Protein AF-A0A1Y1NEC2-F1 (afdb_monomer)

Secondary structure (DSSP, 8-state):
-TTHHHHHHHHHHHHHHHTT--GGGPPPHHHHHS-S-HHHHHHHHHHHHHHHHHTTS-S------TTTS---HHHHHHHHHHHHHHTPPPP--TTHHHHTTPPPPPPPPPHHHHHHHHHHHHHHHHHHHHHHHHHHHHHHHHHHHHHHHHHTHHHHHHHHHHHHHHHHHHHHHHHHHHHHHHHHHHHHHHHHHHHHHHHHHHHHHHHHHHHHHHHHHHHHHTT-

Foldseek 3Di:
DLVVVLVVVVVVVVVCVVLVPDPVLDDDSCCPSVVLPVLSVVSNVQLVQLSCCLVVVDVDHDDDCVVVDDDDPVVVVVVVVVCVVSVYDHDDNPCSNVVSPHDDDDDDDDPVRVVVVVCVVCVVVVVVVVVVVVVVVVVVVVVVVVVVVVVVVVVVVVVVVVVVVVVVVVVVVVVVVVVVVVVVVVVVVVVVVVVVVVVVVVVVCVVCVVVVVVVVVVVVVVVD

pLDDT: mean 89.5, std 10.06, range [54.38, 98.62]

Structure (mmCIF, N/CA/C/O backbone):
data_AF-A0A1Y1NEC2-F1
#
_entry.id   AF-A0A1Y1NEC2-F1
#
loop_
_atom_site.group_PDB
_atom_site.id
_atom_site.type_symbol
_atom_site.label_atom_id
_atom_site.label_alt_id
_atom_site.label_comp_id
_atom_site.label_asym_id
_atom_site.label_entity_id
_atom_site.label_seq_id
_atom_site.pdbx_PDB_ins_code
_atom_site.Cartn_x
_atom_site.Cartn_y
_atom_site.Cartn_z
_atom_site.occupancy
_atom_site.B_iso_or_equiv
_atom_site.auth_seq_id
_atom_site.auth_comp_id
_atom_site.auth_asym_id
_atom_site.auth_atom_id
_atom_site.pdbx_PDB_model_num
ATOM 1 N N . LEU A 1 1 ? -53.599 0.446 75.178 1.00 55.03 1 LEU A N 1
ATOM 2 C CA . LEU A 1 1 ? -52.739 0.331 73.973 1.00 55.03 1 LEU A CA 1
ATOM 3 C C . LEU A 1 1 ? -52.534 -1.115 73.485 1.00 55.03 1 LEU A C 1
ATOM 5 O O . LEU A 1 1 ? -52.227 -1.283 72.316 1.00 55.03 1 LEU A O 1
ATOM 9 N N . GLN A 1 2 ? -52.762 -2.147 74.309 1.00 56.81 2 GLN A N 1
ATOM 10 C CA . GLN A 1 2 ? -52.414 -3.551 74.011 1.00 56.81 2 GLN A CA 1
ATOM 11 C C . GLN A 1 2 ? -53.169 -4.215 72.832 1.00 56.81 2 GLN A C 1
ATOM 13 O O . GLN A 1 2 ? -52.589 -5.054 72.151 1.00 56.81 2 GLN A O 1
ATOM 18 N N . PHE A 1 3 ? -54.412 -3.807 72.544 1.00 57.28 3 PHE A N 1
ATOM 19 C CA . PHE A 1 3 ? -55.230 -4.367 71.449 1.00 57.28 3 PHE A CA 1
ATOM 20 C C . PHE A 1 3 ? -54.940 -3.774 70.056 1.00 57.28 3 PHE A C 1
ATOM 22 O O . PHE A 1 3 ? -55.300 -4.373 69.056 1.00 57.28 3 PHE A O 1
ATOM 29 N N . ARG A 1 4 ? -54.252 -2.625 69.955 1.00 70.69 4 ARG A N 1
ATOM 30 C CA . ARG A 1 4 ? -53.966 -1.989 68.649 1.00 70.69 4 ARG A CA 1
ATOM 31 C C . ARG A 1 4 ? -52.853 -2.682 67.856 1.00 70.69 4 ARG A C 1
ATOM 33 O O . ARG A 1 4 ? -52.741 -2.478 66.655 1.00 70.69 4 ARG A O 1
ATOM 40 N N . HIS A 1 5 ? -52.006 -3.471 68.516 1.00 79.00 5 HIS A N 1
ATOM 41 C CA . HIS A 1 5 ? -50.870 -4.116 67.855 1.00 79.00 5 HIS A CA 1
ATOM 42 C C . HIS A 1 5 ? -51.278 -5.365 67.066 1.00 79.00 5 HIS A C 1
ATOM 44 O O . HIS A 1 5 ? -50.687 -5.623 66.022 1.00 79.00 5 HIS A O 1
ATOM 50 N N . SER A 1 6 ? -52.312 -6.094 67.501 1.00 86.00 6 SER A N 1
ATOM 51 C CA . SER A 1 6 ? -52.872 -7.211 66.729 1.00 86.00 6 SER A CA 1
ATOM 52 C C . SER A 1 6 ? -53.517 -6.738 65.427 1.00 86.00 6 SER A C 1
ATOM 54 O O . SER A 1 6 ? -53.373 -7.408 64.409 1.00 86.00 6 SER A O 1
ATOM 56 N N . ASP A 1 7 ? -54.144 -5.557 65.428 1.00 88.62 7 ASP A N 1
ATOM 57 C CA . ASP A 1 7 ? -54.749 -4.971 64.224 1.00 88.62 7 ASP A CA 1
ATOM 58 C C . ASP A 1 7 ? -53.694 -4.668 63.149 1.00 88.62 7 ASP A C 1
ATOM 60 O O . ASP A 1 7 ? -53.914 -4.930 61.967 1.00 88.62 7 ASP A O 1
ATOM 64 N N . ASN A 1 8 ? -52.514 -4.183 63.550 1.00 91.94 8 ASN A N 1
ATOM 65 C CA . ASN A 1 8 ? -51.401 -3.942 62.627 1.00 91.94 8 ASN A CA 1
ATOM 66 C C . ASN A 1 8 ? -50.873 -5.244 62.009 1.00 91.94 8 ASN A C 1
ATOM 68 O O . ASN A 1 8 ? -50.566 -5.281 60.818 1.00 91.94 8 ASN A O 1
ATOM 72 N N . ILE A 1 9 ? -50.796 -6.320 62.797 1.00 92.25 9 ILE A N 1
ATOM 73 C CA . ILE A 1 9 ? -50.381 -7.639 62.295 1.00 92.25 9 ILE A CA 1
ATOM 74 C C . ILE A 1 9 ? -51.443 -8.193 61.334 1.00 92.25 9 ILE A C 1
ATOM 76 O O . ILE A 1 9 ? -51.102 -8.713 60.276 1.00 92.25 9 ILE A O 1
ATOM 80 N N . ALA A 1 10 ? -52.730 -8.005 61.637 1.00 91.94 10 ALA A N 1
ATOM 81 C CA . ALA A 1 10 ? -53.815 -8.391 60.740 1.00 91.94 10 ALA A CA 1
ATOM 82 C C . ALA A 1 10 ? -53.780 -7.621 59.407 1.00 91.94 10 ALA A C 1
ATOM 84 O O . ALA A 1 10 ? -54.046 -8.205 58.359 1.00 91.94 10 ALA A O 1
ATOM 85 N N . ILE A 1 11 ? -53.413 -6.330 59.414 1.00 94.75 11 ILE A N 1
ATOM 86 C CA . ILE A 1 11 ? -53.171 -5.567 58.177 1.00 94.75 11 ILE A CA 1
ATOM 87 C C . ILE A 1 11 ? -52.060 -6.225 57.353 1.00 94.75 11 ILE A C 1
ATOM 89 O O . ILE A 1 11 ? -52.238 -6.409 56.151 1.00 94.75 11 ILE A O 1
ATOM 93 N N . PHE A 1 12 ? -50.949 -6.609 57.988 1.00 95.56 12 PHE A N 1
ATOM 94 C CA . PHE A 1 12 ? -49.851 -7.286 57.301 1.00 95.56 12 PHE A CA 1
ATOM 95 C C . PHE A 1 12 ? -50.292 -8.626 56.698 1.00 95.56 12 PHE A C 1
ATOM 97 O O . PHE A 1 12 ? -50.002 -8.882 55.537 1.00 95.56 12 PHE A O 1
ATOM 104 N N . PHE A 1 13 ? -51.060 -9.443 57.423 1.00 95.69 13 PHE A N 1
ATOM 105 C CA . PHE A 1 13 ? -51.588 -10.702 56.880 1.00 95.69 13 PHE A CA 1
ATOM 106 C C . PHE A 1 13 ? -52.515 -10.497 55.681 1.00 95.69 13 PHE A C 1
ATOM 108 O O . PHE A 1 13 ? -52.364 -11.201 54.689 1.00 95.69 13 PHE A O 1
ATOM 115 N N . ARG A 1 14 ? -53.382 -9.475 55.703 1.00 95.88 14 ARG A N 1
ATOM 116 C CA . ARG A 1 14 ? -54.188 -9.124 54.520 1.00 95.88 14 ARG A CA 1
ATOM 117 C C . ARG A 1 14 ? -53.326 -8.753 53.315 1.00 95.88 14 ARG A C 1
ATOM 119 O O . ARG A 1 14 ? -53.677 -9.094 52.194 1.00 95.88 14 ARG A O 1
ATOM 126 N N . TYR A 1 15 ? -52.199 -8.082 53.541 1.00 95.44 15 TYR A N 1
ATOM 127 C CA . TYR A 1 15 ? -51.251 -7.798 52.467 1.00 95.44 15 TYR A CA 1
ATOM 128 C C . TYR A 1 15 ? -50.572 -9.074 51.949 1.00 95.44 15 TYR A C 1
ATOM 130 O O . TYR A 1 15 ? -50.431 -9.236 50.741 1.00 95.44 15 TYR A O 1
ATOM 138 N N . LEU A 1 16 ? -50.205 -10.013 52.833 1.00 95.62 16 LEU A N 1
ATOM 139 C CA . LEU A 1 16 ? -49.671 -11.319 52.421 1.00 95.62 16 LEU A CA 1
ATOM 140 C C . LEU A 1 16 ? -50.666 -12.112 51.559 1.00 95.62 16 LEU A C 1
ATOM 142 O O . LEU A 1 16 ? -50.236 -12.849 50.668 1.00 95.62 16 LEU A O 1
ATOM 146 N N . ASP A 1 17 ? -51.969 -11.971 51.822 1.00 94.19 17 ASP A N 1
ATOM 147 C CA . ASP A 1 17 ? -53.043 -12.533 50.994 1.00 94.19 17 ASP A CA 1
ATOM 148 C C . ASP A 1 17 ? -53.111 -11.868 49.622 1.00 94.19 17 ASP A C 1
ATOM 150 O O . ASP A 1 17 ? -53.144 -12.562 48.611 1.00 94.19 17 ASP A O 1
ATOM 154 N N . GLU A 1 18 ? -53.062 -10.537 49.576 1.00 94.25 18 GLU A N 1
ATOM 155 C CA . GLU A 1 18 ? -53.112 -9.764 48.331 1.00 94.25 18 GLU A CA 1
ATOM 156 C C . GLU A 1 18 ? -51.946 -10.087 47.386 1.00 94.25 18 GLU A C 1
ATOM 158 O O . GLU A 1 18 ? -52.128 -10.194 46.173 1.00 94.25 18 GLU A O 1
ATOM 163 N N . VAL A 1 19 ? -50.745 -10.300 47.930 1.00 93.00 19 VAL A N 1
ATOM 164 C CA . VAL A 1 19 ? -49.570 -10.690 47.134 1.00 93.00 19 VAL A CA 1
ATOM 165 C C . VAL A 1 19 ? -49.467 -12.197 46.903 1.00 93.00 19 VAL A C 1
ATOM 167 O O . VAL A 1 19 ? -48.556 -12.618 46.190 1.00 93.00 19 VAL A O 1
ATOM 170 N N . GLU A 1 20 ? -50.398 -12.993 47.435 1.00 93.44 20 GLU A N 1
ATOM 171 C CA . GLU A 1 20 ? -50.466 -14.456 47.303 1.00 93.44 20 GLU A CA 1
ATOM 172 C C . GLU A 1 20 ? -49.212 -15.177 47.838 1.00 93.44 20 GLU A C 1
ATOM 174 O O . GLU A 1 20 ? -48.725 -16.141 47.243 1.00 93.44 20 GLU A O 1
ATOM 179 N N . LEU A 1 21 ? -48.653 -14.712 48.963 1.00 92.62 21 LEU A N 1
ATOM 180 C CA . LEU A 1 21 ? -47.528 -15.404 49.604 1.00 92.62 21 LEU A CA 1
ATOM 181 C C . LEU A 1 21 ? -47.998 -16.776 50.129 1.00 92.62 21 LEU A C 1
ATOM 183 O O . LEU A 1 21 ? -48.936 -16.791 50.927 1.00 92.62 21 LEU A O 1
ATOM 187 N N . PRO A 1 22 ? -47.361 -17.910 49.767 1.00 91.19 22 PRO A N 1
ATOM 188 C CA . PRO A 1 22 ? -47.792 -19.227 50.233 1.00 91.19 22 PRO A CA 1
ATOM 189 C C . PRO A 1 22 ? -47.740 -19.356 51.758 1.00 91.19 22 PRO A C 1
ATOM 191 O O . PRO A 1 22 ? -46.780 -18.907 52.387 1.00 91.19 22 PRO A O 1
ATOM 194 N N . ASP A 1 23 ? -48.726 -20.041 52.345 1.00 89.56 23 ASP A N 1
ATOM 195 C CA . ASP A 1 23 ? -48.861 -20.186 53.805 1.00 89.56 23 ASP A CA 1
ATOM 196 C C . ASP A 1 23 ? -47.633 -20.817 54.480 1.00 89.56 23 ASP A C 1
ATOM 198 O O . ASP A 1 23 ? -47.338 -20.512 55.634 1.00 89.56 23 ASP A O 1
ATOM 202 N N . LEU A 1 24 ? -46.864 -21.630 53.746 1.00 89.62 24 LEU A N 1
ATOM 203 C CA . LEU A 1 24 ? -45.602 -22.212 54.216 1.00 89.62 24 LEU A CA 1
ATOM 204 C C . LEU A 1 24 ? -44.602 -21.148 54.705 1.00 89.62 24 LEU A C 1
ATOM 206 O O . LEU A 1 24 ? -43.853 -21.395 55.649 1.00 89.62 24 LEU A O 1
ATOM 210 N N . PHE A 1 25 ? -44.600 -19.966 54.084 1.00 91.88 25 PHE A N 1
ATOM 211 C CA . PHE A 1 25 ? -43.691 -18.869 54.419 1.00 91.88 25 PHE A CA 1
ATOM 212 C C . PHE A 1 25 ? -44.272 -17.903 55.459 1.00 91.88 25 PHE A C 1
ATOM 214 O O . PHE A 1 25 ? -43.573 -16.984 55.878 1.00 91.88 25 PHE A O 1
ATOM 221 N N . ARG A 1 26 ? -45.531 -18.077 55.883 1.00 93.81 26 ARG A N 1
ATOM 222 C CA . ARG A 1 26 ? -46.227 -17.153 56.790 1.00 93.81 26 ARG A CA 1
ATOM 223 C C . ARG A 1 26 ? -46.022 -17.521 58.258 1.00 93.81 26 ARG A C 1
ATOM 225 O O . ARG A 1 26 ? -45.893 -18.691 58.617 1.00 93.81 26 ARG A O 1
ATOM 232 N N . PHE A 1 27 ? -46.033 -16.513 59.124 1.00 94.50 27 PHE A N 1
ATOM 233 C CA . PHE A 1 27 ? -46.004 -16.679 60.581 1.00 94.50 27 PHE A CA 1
ATOM 234 C C . PHE A 1 27 ? -47.406 -16.525 61.192 1.00 94.50 27 PHE A C 1
ATOM 236 O O . PHE A 1 27 ? -48.303 -15.959 60.571 1.00 94.50 27 PHE A O 1
ATOM 243 N N . GLU A 1 28 ? -47.598 -17.012 62.416 1.00 92.38 28 GLU A N 1
ATOM 244 C CA . GLU A 1 28 ? -48.849 -16.894 63.171 1.00 92.38 28 GLU A CA 1
ATOM 245 C C . GLU A 1 28 ? -48.856 -15.654 64.072 1.00 92.38 28 GLU A C 1
ATOM 247 O O . GLU A 1 28 ? -47.813 -15.175 64.508 1.00 92.38 28 GLU A O 1
ATOM 252 N N . LEU A 1 29 ? -50.035 -15.141 64.440 1.00 91.00 29 LEU A N 1
ATOM 253 C CA . LEU A 1 29 ? -50.149 -13.952 65.302 1.00 91.00 29 LEU A CA 1
ATOM 254 C C . LEU A 1 29 ? -49.306 -14.065 66.587 1.00 91.00 29 LEU A C 1
ATOM 256 O O . LEU A 1 29 ? -48.667 -13.098 67.000 1.00 91.00 29 LEU A O 1
ATOM 260 N N . ILE A 1 30 ? -49.284 -15.254 67.190 1.00 90.00 30 ILE A N 1
ATOM 261 C CA . ILE A 1 30 ? -48.570 -15.550 68.437 1.00 90.00 30 ILE A CA 1
ATOM 262 C C . ILE A 1 30 ? -47.044 -15.471 68.237 1.00 90.00 30 ILE A C 1
ATOM 264 O O . ILE A 1 30 ? -46.330 -15.020 69.138 1.00 90.00 30 ILE A O 1
ATOM 268 N N . ASP A 1 31 ? -46.543 -15.822 67.048 1.00 91.31 31 ASP A N 1
ATOM 269 C CA . ASP A 1 31 ? -45.111 -15.828 66.727 1.00 91.31 31 ASP A CA 1
ATOM 270 C C . ASP A 1 31 ? -44.484 -14.443 66.910 1.00 91.31 31 ASP A C 1
ATOM 272 O O . ASP A 1 31 ? -43.381 -14.335 67.451 1.00 91.31 31 ASP A O 1
ATOM 276 N N . LEU A 1 32 ? -45.212 -13.389 66.519 1.00 91.94 32 LEU A N 1
ATOM 277 C CA . LEU A 1 32 ? -44.782 -11.995 66.631 1.00 91.94 32 LEU A CA 1
ATOM 278 C C . LEU A 1 32 ? -45.316 -11.306 67.894 1.00 91.94 32 LEU A C 1
ATOM 280 O O . LEU A 1 32 ? -44.562 -10.607 68.572 1.00 91.94 32 LEU A O 1
ATOM 284 N N . TYR A 1 33 ? -46.597 -11.493 68.228 1.00 90.62 33 TYR A N 1
ATOM 285 C CA . TYR A 1 33 ? -47.238 -10.781 69.340 1.00 90.62 33 TYR A CA 1
ATOM 286 C C . TYR A 1 33 ? -46.684 -11.216 70.701 1.00 90.62 33 TYR A C 1
ATOM 288 O O . TYR A 1 33 ? -46.355 -10.375 71.536 1.00 90.62 33 TYR A O 1
ATOM 296 N N . GLU A 1 34 ? -46.517 -12.525 70.902 1.00 89.19 34 GLU A N 1
ATOM 297 C CA . GLU A 1 34 ? -45.910 -13.096 72.110 1.00 89.19 34 GLU A CA 1
ATOM 298 C C . GLU A 1 34 ? -44.420 -13.415 71.933 1.00 89.19 34 GLU A C 1
ATOM 300 O O . GLU A 1 34 ? -43.784 -13.938 72.848 1.00 89.19 34 GLU A O 1
ATOM 305 N N . LYS A 1 35 ? -43.853 -13.092 70.763 1.00 88.88 35 LYS A N 1
ATOM 306 C CA . LYS A 1 35 ? -42.457 -13.366 70.396 1.00 88.88 35 LYS A CA 1
ATOM 307 C C . LYS A 1 35 ? -42.081 -14.849 70.497 1.00 88.88 35 LYS A C 1
ATOM 309 O O . LYS A 1 35 ? -40.935 -15.174 70.801 1.00 88.88 35 LYS A O 1
ATOM 314 N N . LYS A 1 36 ? -43.035 -15.756 70.251 1.00 88.12 36 LYS A N 1
ATOM 315 C CA . LYS A 1 36 ? -42.793 -17.206 70.329 1.00 88.12 36 LYS A CA 1
ATOM 316 C C . LYS A 1 36 ? -41.876 -17.720 69.223 1.00 88.12 36 LYS A C 1
ATOM 318 O O . LYS A 1 36 ? -41.124 -18.655 69.470 1.00 88.12 36 LYS A O 1
ATOM 323 N N . ASN A 1 37 ? -41.910 -17.116 68.033 1.00 89.50 37 ASN A N 1
ATOM 324 C CA . ASN A 1 37 ? -41.113 -17.570 66.894 1.00 89.50 37 ASN A CA 1
ATOM 325 C C . ASN A 1 37 ? -40.718 -16.408 65.972 1.00 89.50 37 ASN A C 1
ATOM 327 O O . ASN A 1 37 ? -41.124 -16.313 64.813 1.00 89.50 37 ASN A O 1
ATOM 331 N N . ILE A 1 38 ? -39.883 -15.513 66.499 1.00 90.62 38 ILE A N 1
ATOM 332 C CA . ILE A 1 38 ? -39.312 -14.407 65.722 1.00 90.62 38 ILE A CA 1
ATOM 333 C C . ILE A 1 38 ? -38.545 -14.883 64.470 1.00 90.62 38 ILE A C 1
ATOM 335 O O . ILE A 1 38 ? -38.715 -14.246 63.430 1.00 90.62 38 ILE A O 1
ATOM 339 N N . PRO A 1 39 ? -37.777 -15.996 64.477 1.00 92.06 39 PRO A N 1
ATOM 340 C CA . PRO A 1 39 ? -37.118 -16.488 63.263 1.00 92.06 39 PRO A CA 1
ATOM 341 C C . PRO A 1 39 ? -38.075 -16.720 62.087 1.00 92.06 39 PRO A C 1
ATOM 343 O O . PRO A 1 39 ? -37.750 -16.356 60.957 1.00 92.06 39 PRO A O 1
ATOM 346 N N . LYS A 1 40 ? -39.279 -17.251 62.341 1.00 91.38 40 LYS A N 1
ATOM 347 C CA . LYS A 1 40 ? -40.309 -17.446 61.308 1.00 91.38 40 LYS A CA 1
ATOM 348 C C . LYS A 1 40 ? -40.874 -16.124 60.778 1.00 91.38 40 LYS A C 1
ATOM 350 O O . LYS A 1 40 ? -41.174 -16.020 59.591 1.00 91.38 40 LYS A O 1
ATOM 355 N N . VAL A 1 41 ? -40.957 -15.092 61.621 1.00 93.81 41 VAL A N 1
ATOM 356 C CA . VAL A 1 41 ? -41.330 -13.731 61.194 1.00 93.81 41 VAL A CA 1
ATOM 357 C C . VAL A 1 41 ? -40.284 -13.164 60.233 1.00 93.81 41 VAL A C 1
ATOM 359 O O . VAL A 1 41 ? -40.635 -12.670 59.164 1.00 93.81 41 VAL A O 1
ATOM 362 N N . ILE A 1 42 ? -38.998 -13.274 60.576 1.00 93.00 42 ILE A N 1
ATOM 363 C CA . ILE A 1 42 ? -37.902 -12.817 59.710 1.00 93.00 42 ILE A CA 1
ATOM 364 C C . ILE A 1 42 ? -37.897 -13.608 58.395 1.00 93.00 42 ILE A C 1
ATOM 366 O O . ILE A 1 42 ? -37.828 -13.018 57.321 1.00 93.00 42 ILE A O 1
ATOM 370 N N . TYR A 1 43 ? -38.075 -14.927 58.457 1.00 92.06 43 TYR A N 1
ATOM 371 C CA . TYR A 1 43 ? -38.209 -15.785 57.278 1.00 92.06 43 TYR A CA 1
ATOM 372 C C . TYR A 1 43 ? -39.336 -15.343 56.339 1.00 92.06 43 TYR A C 1
ATOM 374 O O . TYR A 1 43 ? -39.114 -15.218 55.135 1.00 92.06 43 TYR A O 1
ATOM 382 N N . CYS A 1 44 ? -40.507 -15.008 56.887 1.00 94.38 44 CYS A N 1
ATOM 383 C CA . CYS A 1 44 ? -41.628 -14.466 56.121 1.00 94.38 44 CYS A CA 1
ATOM 384 C C . CYS A 1 44 ? -41.275 -13.153 55.409 1.00 94.38 44 CYS A C 1
ATOM 386 O O . CYS A 1 44 ? -41.677 -12.956 54.264 1.00 94.38 44 CYS A O 1
ATOM 388 N N . ILE A 1 45 ? -40.523 -12.257 56.058 1.00 93.81 45 ILE A N 1
ATOM 389 C CA . ILE A 1 45 ? -40.094 -10.983 55.458 1.00 93.81 45 ILE A CA 1
ATOM 390 C C . ILE A 1 45 ? -39.132 -11.231 54.289 1.00 93.81 45 ILE A C 1
ATOM 392 O O . ILE A 1 45 ? -39.275 -10.617 53.231 1.00 93.81 45 ILE A O 1
ATOM 396 N N . HIS A 1 46 ? -38.182 -12.154 54.446 1.00 91.25 46 HIS A N 1
ATOM 397 C CA . HIS A 1 46 ? -37.263 -12.520 53.368 1.00 91.25 46 HIS A CA 1
ATOM 398 C C . HIS A 1 46 ? -37.995 -13.170 52.183 1.00 91.25 46 HIS A C 1
ATOM 400 O O . HIS A 1 46 ? -37.767 -12.780 51.037 1.00 91.25 46 HIS A O 1
ATOM 406 N N . ALA A 1 47 ? -38.918 -14.101 52.447 1.00 91.62 47 ALA A N 1
ATOM 407 C CA . ALA A 1 47 ? -39.746 -14.725 51.415 1.00 91.62 47 ALA A CA 1
ATOM 408 C C . ALA A 1 47 ? -40.623 -13.694 50.683 1.00 91.62 47 ALA A C 1
ATOM 410 O O . ALA A 1 47 ? -40.721 -13.710 49.456 1.00 91.62 47 ALA A O 1
ATOM 411 N N . LEU A 1 48 ? -41.200 -12.742 51.425 1.00 92.19 48 LEU A N 1
ATOM 412 C CA . LEU A 1 48 ? -41.960 -11.632 50.859 1.00 92.19 48 LEU A CA 1
ATOM 413 C C . LEU A 1 48 ? -41.090 -10.765 49.940 1.00 92.19 48 LEU A C 1
ATOM 415 O O . LEU A 1 48 ? -41.516 -10.455 48.833 1.00 92.19 48 LEU A O 1
ATOM 419 N N . SER A 1 49 ? -39.870 -10.403 50.346 1.00 91.06 49 SER A N 1
ATOM 420 C CA . SER A 1 49 ? -38.961 -9.622 49.492 1.00 91.06 49 SER A CA 1
ATOM 421 C C . SER A 1 49 ? -38.661 -10.329 48.169 1.00 91.06 49 SER A C 1
ATOM 423 O O . SER A 1 49 ? -38.723 -9.693 47.116 1.00 91.06 49 SER A O 1
ATOM 425 N N . TRP A 1 50 ? -38.401 -11.638 48.205 1.00 88.12 50 TRP A N 1
ATOM 426 C CA . TRP A 1 50 ? -38.185 -12.438 46.999 1.00 88.12 50 TRP A CA 1
ATOM 427 C C . TRP A 1 50 ? -39.414 -12.480 46.090 1.00 88.12 50 TRP A C 1
ATOM 429 O O . TRP A 1 50 ? -39.290 -12.309 44.875 1.00 88.12 50 TRP A O 1
ATOM 439 N N . LEU A 1 51 ? -40.602 -12.661 46.670 1.00 89.62 51 LEU A N 1
ATOM 440 C CA . LEU A 1 51 ? -41.856 -12.671 45.923 1.00 89.62 51 LEU A CA 1
ATOM 441 C C . LEU A 1 51 ? -42.143 -11.316 45.261 1.00 89.62 51 LEU A C 1
ATOM 443 O O . LEU A 1 51 ? -42.523 -11.279 44.091 1.00 89.62 51 LEU A O 1
ATOM 447 N N . LEU A 1 52 ? -41.938 -10.209 45.981 1.00 90.44 52 LEU A N 1
ATOM 448 C CA . LEU A 1 52 ? -42.149 -8.856 45.456 1.00 90.44 52 LEU A CA 1
ATOM 449 C C . LEU A 1 52 ? -41.175 -8.528 44.319 1.00 90.44 52 LEU A C 1
ATOM 451 O O . LEU A 1 52 ? -41.594 -7.939 43.322 1.00 90.44 52 LEU A O 1
ATOM 455 N N . PHE A 1 53 ? -39.910 -8.945 44.442 1.00 87.88 53 PHE A N 1
ATOM 456 C CA . PHE A 1 53 ? -38.911 -8.809 43.380 1.00 87.88 53 PHE A CA 1
ATOM 457 C C . PHE A 1 53 ? -39.321 -9.606 42.135 1.00 87.88 53 PHE A C 1
ATOM 459 O O . PHE A 1 53 ? -39.344 -9.072 41.030 1.00 87.88 53 PHE A O 1
ATOM 466 N N . ARG A 1 54 ? -39.747 -10.867 42.306 1.00 85.69 54 ARG A N 1
ATOM 467 C CA . ARG A 1 54 ? -40.234 -11.706 41.197 1.00 85.69 54 ARG A CA 1
ATOM 468 C C . ARG A 1 54 ? -41.467 -11.113 40.510 1.00 85.69 54 ARG A C 1
ATOM 470 O O . ARG A 1 54 ? -41.576 -11.194 39.290 1.00 85.69 54 ARG A O 1
ATOM 477 N N . LYS A 1 55 ? -42.403 -10.544 41.277 1.00 87.94 55 LYS A N 1
ATOM 478 C CA . LYS A 1 55 ? -43.599 -9.873 40.738 1.00 87.94 55 LYS A CA 1
ATOM 479 C C . LYS A 1 55 ? -43.282 -8.506 40.102 1.00 87.94 55 LYS A C 1
ATOM 481 O O . LYS A 1 55 ? -44.189 -7.893 39.550 1.00 87.94 55 LYS A O 1
ATOM 486 N N . GLY A 1 56 ? -42.033 -8.028 40.159 1.00 87.31 56 GLY A N 1
ATOM 487 C CA . GLY A 1 56 ? -41.619 -6.732 39.608 1.00 87.31 56 GLY A CA 1
ATOM 488 C C . GLY A 1 56 ? -42.188 -5.526 40.363 1.00 87.31 56 GLY A C 1
ATOM 489 O O . GLY A 1 56 ? -42.220 -4.426 39.822 1.00 87.31 56 GLY A O 1
ATOM 490 N N . ILE A 1 57 ? -42.669 -5.729 41.596 1.00 88.50 57 ILE A N 1
ATOM 491 C CA . ILE A 1 57 ? -43.205 -4.659 42.454 1.00 88.50 57 ILE A CA 1
ATOM 492 C C . ILE A 1 57 ? -42.056 -3.828 43.038 1.00 88.50 57 ILE A C 1
ATOM 494 O O . ILE A 1 57 ? -42.195 -2.623 43.234 1.00 88.50 57 ILE A O 1
ATOM 498 N N . VAL A 1 58 ? -40.923 -4.480 43.308 1.00 87.56 58 VAL A N 1
ATOM 499 C CA . VAL A 1 58 ? -39.672 -3.849 43.738 1.00 87.56 58 VAL A CA 1
ATOM 500 C C . VAL A 1 58 ? -38.551 -4.223 42.774 1.00 87.56 58 VAL A C 1
ATOM 502 O O . VAL A 1 58 ? -38.544 -5.318 42.214 1.00 87.56 58 VAL A O 1
ATOM 505 N N . ASP A 1 59 ? -37.596 -3.317 42.603 1.00 84.25 59 ASP A N 1
ATOM 506 C CA . ASP A 1 59 ? -36.414 -3.462 41.747 1.00 84.25 59 ASP A CA 1
ATOM 507 C C . ASP A 1 59 ? -35.176 -3.974 42.504 1.00 84.25 59 ASP A C 1
ATOM 509 O O . ASP A 1 59 ? -34.158 -4.294 41.892 1.00 84.25 59 ASP A O 1
ATOM 513 N N . PHE A 1 60 ? -35.261 -4.103 43.830 1.00 82.38 60 PHE A N 1
ATOM 514 C CA . PHE A 1 60 ? -34.166 -4.550 44.686 1.00 82.38 60 PHE A CA 1
ATOM 515 C C . PHE A 1 60 ? -34.452 -5.896 45.364 1.00 82.38 60 PHE A C 1
ATOM 517 O O . PHE A 1 60 ? -35.595 -6.278 45.621 1.00 82.38 60 PHE A O 1
ATOM 524 N N . ARG A 1 61 ? -33.374 -6.604 45.712 1.00 80.12 61 ARG A N 1
ATOM 525 C CA . ARG A 1 61 ? -33.385 -7.854 46.482 1.00 80.12 61 ARG A CA 1
ATOM 526 C C . ARG A 1 61 ? -32.730 -7.613 47.841 1.00 80.12 61 ARG A C 1
ATOM 528 O O . ARG A 1 61 ? -31.739 -6.889 47.911 1.00 80.12 61 ARG A O 1
ATOM 535 N N . ILE A 1 62 ? -33.234 -8.238 48.909 1.00 82.69 62 ILE A N 1
ATOM 536 C CA . ILE A 1 62 ? -32.489 -8.290 50.179 1.00 82.69 62 ILE A CA 1
ATOM 537 C C . ILE A 1 62 ? -31.132 -8.964 49.918 1.00 82.69 62 ILE A C 1
ATOM 539 O O . ILE A 1 62 ? -31.075 -10.104 49.456 1.00 82.69 62 ILE A O 1
ATOM 543 N N . GLY A 1 63 ? -30.047 -8.235 50.182 1.00 75.31 63 GLY A N 1
ATOM 544 C CA . GLY A 1 63 ? -28.681 -8.718 49.990 1.00 75.31 63 GLY A CA 1
ATOM 545 C C . GLY A 1 63 ? -28.281 -9.791 51.005 1.00 75.31 63 GLY A C 1
ATOM 546 O O . GLY A 1 63 ? -28.836 -9.873 52.101 1.00 75.31 63 GLY A O 1
ATOM 547 N N . ASN A 1 64 ? -27.288 -10.605 50.644 1.00 81.06 64 ASN A N 1
ATOM 548 C CA . ASN A 1 64 ? -26.652 -11.535 51.571 1.00 81.06 64 ASN A CA 1
ATOM 549 C C . ASN A 1 64 ? -25.492 -10.828 52.287 1.00 81.06 64 ASN A C 1
ATOM 551 O O . ASN A 1 64 ? -24.470 -10.550 51.667 1.00 81.06 64 ASN A O 1
ATOM 555 N N . LEU A 1 65 ? -25.664 -10.547 53.581 1.00 81.25 65 LEU A N 1
ATOM 556 C CA . LEU A 1 65 ? -24.661 -9.880 54.420 1.00 81.25 65 LEU A CA 1
ATOM 557 C C . LEU A 1 65 ? -23.846 -10.856 55.286 1.00 81.25 65 LEU A C 1
ATOM 559 O O . LEU A 1 65 ? -23.072 -10.422 56.141 1.00 81.25 65 LEU A O 1
ATOM 563 N N . VAL A 1 66 ? -24.005 -12.171 55.093 1.00 77.50 66 VAL A N 1
ATOM 564 C CA . VAL A 1 66 ? -23.224 -13.176 55.827 1.00 77.50 66 VAL A CA 1
ATOM 565 C C . VAL A 1 66 ? -21.741 -13.002 55.484 1.00 77.50 66 VAL A C 1
ATOM 567 O O . VAL A 1 66 ? -21.352 -13.097 54.324 1.00 77.50 66 VAL A O 1
ATOM 570 N N . GLY A 1 67 ? -20.920 -12.723 56.500 1.00 76.62 67 GLY A N 1
ATOM 571 C CA . GLY A 1 67 ? -19.483 -12.461 56.348 1.00 76.62 67 GLY A CA 1
ATOM 572 C C . GLY A 1 67 ? -19.121 -11.038 55.903 1.00 76.62 67 GLY A C 1
ATOM 573 O O . GLY A 1 67 ? -17.940 -10.738 55.777 1.00 76.62 67 GLY A O 1
ATOM 574 N N . GLN A 1 68 ? -20.110 -10.166 55.676 1.00 77.00 68 GLN A N 1
ATOM 575 C CA . GLN A 1 68 ? -19.901 -8.741 55.373 1.00 77.00 68 GLN A CA 1
ATOM 576 C C . GLN A 1 68 ? -20.227 -7.838 56.569 1.00 77.00 68 GLN A C 1
ATOM 578 O O . GLN A 1 68 ? -19.658 -6.757 56.698 1.00 77.00 68 GLN A O 1
ATOM 583 N N . LEU A 1 69 ? -21.152 -8.275 57.429 1.00 80.81 69 LEU A N 1
ATOM 584 C CA . LEU A 1 69 ? -21.536 -7.593 58.660 1.00 80.81 69 LEU A CA 1
ATOM 585 C C . LEU A 1 69 ? -21.034 -8.389 59.869 1.00 80.81 69 LEU A C 1
ATOM 587 O O . LEU A 1 69 ? -21.324 -9.581 59.992 1.00 80.81 69 LEU A O 1
ATOM 591 N N . GLU A 1 70 ? -20.315 -7.720 60.764 1.00 83.75 70 GLU A N 1
ATOM 592 C CA . GLU A 1 70 ? -19.834 -8.290 62.022 1.00 83.75 70 GLU A CA 1
ATOM 593 C C . GLU A 1 70 ? -20.640 -7.720 63.195 1.00 83.75 70 GLU A C 1
ATOM 595 O O . GLU A 1 70 ? -20.968 -6.534 63.219 1.00 83.75 70 GLU A O 1
ATOM 600 N N . PHE A 1 71 ? -20.968 -8.581 64.158 1.00 88.06 71 PHE A N 1
ATOM 601 C CA . PHE A 1 71 ? -21.616 -8.211 65.416 1.00 88.06 71 PHE A CA 1
ATOM 602 C C . PHE A 1 71 ? -20.647 -8.437 66.571 1.00 88.06 71 PHE A C 1
ATOM 604 O O . PHE A 1 71 ? -19.767 -9.301 66.497 1.00 88.06 71 PHE A O 1
ATOM 611 N N . GLU A 1 72 ? -20.835 -7.701 67.661 1.00 90.25 72 GLU A N 1
ATOM 612 C CA . GLU A 1 72 ? -20.020 -7.883 68.855 1.00 90.25 72 GLU A CA 1
ATOM 613 C C . GLU A 1 72 ? -20.279 -9.263 69.482 1.00 90.25 72 GLU A C 1
ATOM 615 O O . GLU A 1 72 ? -21.400 -9.779 69.488 1.00 90.25 72 GLU A O 1
ATOM 620 N N . HIS A 1 73 ? -19.250 -9.870 70.079 1.00 85.69 73 HIS A N 1
ATOM 621 C CA . HIS A 1 73 ? -19.341 -11.254 70.573 1.00 85.69 73 HIS A CA 1
ATOM 622 C C . HIS A 1 73 ? -20.455 -11.449 71.617 1.00 85.69 73 HIS A C 1
ATOM 624 O O . HIS A 1 73 ? -21.154 -12.462 71.629 1.00 85.69 73 HIS A O 1
ATOM 630 N N . HIS A 1 74 ? -20.668 -10.442 72.469 1.00 89.19 74 HIS A N 1
ATOM 631 C CA . HIS A 1 74 ? -21.702 -10.472 73.501 1.00 89.19 74 HIS A CA 1
ATOM 632 C C . HIS A 1 74 ? -23.130 -10.429 72.926 1.00 89.19 74 HIS A C 1
ATOM 634 O O . HIS A 1 74 ? -24.049 -10.980 73.535 1.00 89.19 74 HIS A O 1
ATOM 640 N N . GLU A 1 75 ? -23.327 -9.817 71.754 1.00 88.44 75 GLU A N 1
ATOM 641 C CA . GLU A 1 75 ? -24.620 -9.771 71.062 1.00 88.44 75 GLU A CA 1
ATOM 642 C C . GLU A 1 75 ? -24.966 -11.141 70.472 1.00 88.44 75 GLU A C 1
ATOM 644 O O . GLU A 1 75 ? -26.097 -11.613 70.616 1.00 88.44 75 GLU A O 1
ATOM 649 N N . LEU A 1 76 ? -23.974 -11.818 69.884 1.00 86.06 76 LEU A N 1
ATOM 650 C CA . LEU A 1 76 ? -24.123 -13.168 69.336 1.00 86.06 76 LEU A CA 1
ATOM 651 C C . LEU A 1 76 ? -24.477 -14.186 70.427 1.00 86.06 76 LEU A C 1
ATOM 653 O O . LEU A 1 76 ? -25.402 -14.982 70.256 1.00 86.06 76 LEU A O 1
ATOM 657 N N . GLU A 1 77 ? -23.803 -14.129 71.579 1.00 88.00 77 GLU A N 1
ATOM 658 C CA . GLU A 1 77 ? -24.122 -14.994 72.720 1.00 88.00 77 GLU A CA 1
ATOM 659 C C . GLU A 1 77 ? -25.528 -14.743 73.279 1.00 88.00 77 GLU A C 1
ATOM 661 O O . GLU A 1 77 ? -26.234 -15.688 73.641 1.00 88.00 77 GLU A O 1
ATOM 666 N N . ALA A 1 78 ? -25.943 -13.476 73.376 1.00 87.88 78 ALA A N 1
ATOM 667 C CA . ALA A 1 78 ? -27.276 -13.115 73.848 1.00 87.88 78 ALA A CA 1
ATOM 668 C C . ALA A 1 78 ? -28.363 -13.617 72.886 1.00 87.88 78 ALA A C 1
ATOM 670 O O . ALA A 1 78 ? -29.378 -14.160 73.332 1.00 87.88 78 ALA A O 1
ATOM 671 N N . MET A 1 79 ? -28.131 -13.490 71.576 1.00 86.19 79 MET A N 1
ATOM 672 C CA . MET A 1 79 ? -29.031 -14.005 70.548 1.00 86.19 79 MET A CA 1
ATOM 673 C C . MET A 1 79 ? -29.139 -15.531 70.613 1.00 86.19 79 MET A C 1
ATOM 675 O O . MET A 1 79 ? -30.254 -16.054 70.628 1.00 86.19 79 MET A O 1
ATOM 679 N N . GLN A 1 80 ? -28.010 -16.241 70.714 1.00 84.88 80 GLN A N 1
ATOM 680 C CA . GLN A 1 80 ? -27.995 -17.704 70.794 1.00 84.88 80 GLN A CA 1
ATOM 681 C C . GLN A 1 80 ? -28.755 -18.208 72.027 1.00 84.88 80 GLN A C 1
ATOM 683 O O . GLN A 1 80 ? -29.644 -19.045 71.899 1.00 84.88 80 GLN A O 1
ATOM 688 N N . LYS A 1 81 ? -28.502 -17.621 73.207 1.00 85.75 81 LYS A N 1
ATOM 689 C CA . LYS A 1 81 ? -29.248 -17.947 74.438 1.00 85.75 81 LYS A CA 1
ATOM 690 C C . LYS A 1 81 ? -30.750 -17.693 74.287 1.00 85.75 81 LYS A C 1
ATOM 692 O O . LYS A 1 81 ? -31.557 -18.471 74.792 1.00 85.75 81 LYS A O 1
ATOM 697 N N . GLY A 1 82 ? -31.132 -16.614 73.599 1.00 84.19 82 GLY A N 1
ATOM 698 C CA . GLY A 1 82 ? -32.531 -16.298 73.308 1.00 84.19 82 GLY A CA 1
ATOM 699 C C . GLY A 1 82 ? -33.202 -17.337 72.406 1.00 84.19 82 GLY A C 1
ATOM 700 O O . GLY A 1 82 ? -34.338 -17.731 72.669 1.00 84.19 82 GLY A O 1
ATOM 701 N N . LEU A 1 83 ? -32.497 -17.815 71.378 1.00 83.00 83 LEU A N 1
ATOM 702 C CA . LEU A 1 83 ? -32.979 -18.870 70.483 1.00 83.00 83 LEU A CA 1
ATOM 703 C C . LEU A 1 83 ? -33.126 -20.210 71.213 1.00 83.00 83 LEU A C 1
ATOM 705 O O . LEU A 1 83 ? -34.171 -20.853 71.099 1.00 83.00 83 LEU A O 1
ATOM 709 N N . ASP A 1 84 ? -32.132 -20.581 72.022 1.00 83.06 84 ASP A N 1
ATOM 710 C CA . ASP A 1 84 ? -32.136 -21.827 72.794 1.00 83.06 84 ASP A CA 1
ATOM 711 C C . ASP A 1 84 ? -33.284 -21.854 73.820 1.00 83.06 84 ASP A C 1
ATOM 713 O O . ASP A 1 84 ? -33.937 -22.880 74.006 1.00 83.06 84 ASP A O 1
ATOM 717 N N . MET A 1 85 ? -33.584 -20.712 74.452 1.00 81.31 85 MET A N 1
ATOM 718 C CA . MET A 1 85 ? -34.679 -20.582 75.422 1.00 81.31 85 MET A CA 1
ATOM 719 C C . MET A 1 85 ? -36.070 -20.689 74.777 1.00 81.31 85 MET A C 1
ATOM 721 O O . MET A 1 85 ? -37.014 -21.149 75.420 1.00 81.31 85 MET A O 1
ATOM 725 N N . LEU A 1 86 ? -36.210 -20.253 73.522 1.00 77.94 86 LEU A N 1
ATOM 726 C CA . LEU A 1 86 ? -37.470 -20.311 72.778 1.00 77.94 86 LEU A CA 1
ATOM 727 C C . LEU A 1 86 ? -37.710 -21.682 72.128 1.00 77.94 86 LEU A C 1
ATOM 729 O O . LEU A 1 86 ? -38.853 -21.989 71.792 1.00 77.94 86 LEU A O 1
ATOM 733 N N . GLY A 1 87 ? -36.666 -22.502 71.951 1.00 76.75 87 GLY A N 1
ATOM 734 C CA . GLY A 1 87 ? -36.766 -23.828 71.328 1.00 76.75 87 GLY A CA 1
ATOM 735 C C . GLY A 1 87 ? -37.291 -23.795 69.887 1.00 76.75 87 GLY A C 1
ATOM 736 O O . GLY A 1 87 ? -37.831 -24.787 69.399 1.00 76.75 87 GLY A O 1
ATOM 737 N N . ALA A 1 88 ? -37.195 -22.642 69.219 1.00 74.75 88 ALA A N 1
ATOM 738 C CA . ALA A 1 88 ? -37.727 -22.436 67.881 1.00 74.75 88 ALA A CA 1
ATOM 739 C C . ALA A 1 88 ? -36.760 -22.985 66.821 1.00 74.75 88 ALA A C 1
ATOM 741 O O . ALA A 1 88 ? -35.561 -22.715 66.855 1.00 74.75 88 ALA A O 1
ATOM 742 N N . ASN A 1 89 ? -37.289 -23.724 65.843 1.00 75.62 89 ASN A N 1
ATOM 743 C CA . ASN A 1 89 ? -36.492 -24.223 64.723 1.00 75.62 89 ASN A CA 1
ATOM 744 C C . ASN A 1 89 ? -36.065 -23.068 63.810 1.00 75.62 89 ASN A C 1
ATOM 746 O O . ASN A 1 89 ? -36.902 -22.278 63.368 1.00 75.62 89 ASN A O 1
ATOM 750 N N . MET A 1 90 ? -34.771 -23.001 63.490 1.00 83.19 90 MET A N 1
ATOM 751 C CA . MET A 1 90 ? -34.238 -22.016 62.554 1.00 83.19 90 MET A CA 1
ATOM 752 C C . MET A 1 90 ? -34.607 -22.403 61.113 1.00 83.19 90 MET A C 1
ATOM 754 O O . MET A 1 90 ? -34.254 -23.500 60.673 1.00 83.19 90 MET A O 1
ATOM 758 N N . PRO A 1 91 ? -35.323 -21.547 60.365 1.00 84.94 91 PRO A N 1
ATOM 759 C CA . PRO A 1 91 ? -35.673 -21.840 58.983 1.00 84.94 91 PRO A CA 1
ATOM 760 C C . PRO A 1 91 ? -34.468 -21.652 58.046 1.00 84.94 91 PRO A C 1
ATOM 762 O O . PRO A 1 91 ? -33.527 -20.921 58.353 1.00 84.94 91 PRO A O 1
ATOM 765 N N . SER A 1 92 ? -34.485 -22.319 56.888 1.00 83.69 92 SER A N 1
ATOM 766 C CA . SER A 1 92 ? -33.380 -22.275 55.920 1.00 83.69 92 SER A CA 1
ATOM 767 C C . SER A 1 92 ? -33.495 -21.067 54.988 1.00 83.69 92 SER A C 1
ATOM 769 O O . SER A 1 92 ? -34.324 -21.054 54.083 1.00 83.69 92 SER A O 1
ATOM 771 N N . PHE A 1 93 ? -32.650 -20.053 55.182 1.00 81.88 93 PHE A N 1
ATOM 772 C CA . PHE A 1 93 ? -32.660 -18.827 54.368 1.00 81.88 93 PHE A CA 1
ATOM 773 C C . PHE A 1 93 ? -31.911 -18.956 53.028 1.00 81.88 93 PHE A C 1
ATOM 775 O O . PHE A 1 93 ? -32.159 -18.170 52.116 1.00 81.88 93 PHE A O 1
ATOM 782 N N . GLY A 1 94 ? -31.006 -19.933 52.888 1.00 73.12 94 GLY A N 1
ATOM 783 C CA . GLY A 1 94 ? -30.081 -20.024 51.747 1.00 73.12 94 GLY A CA 1
ATOM 784 C C . GLY A 1 94 ? -30.726 -20.390 50.404 1.00 73.12 94 GLY A C 1
ATOM 785 O O . GLY A 1 94 ? -30.243 -19.955 49.366 1.00 73.12 94 GLY A O 1
ATOM 786 N N . ASN A 1 95 ? -31.840 -21.129 50.413 1.00 70.94 95 ASN A N 1
ATOM 787 C CA . ASN A 1 95 ? -32.461 -21.666 49.191 1.00 70.94 95 ASN A CA 1
ATOM 788 C C . ASN A 1 95 ? -33.672 -20.860 48.688 1.00 70.94 95 ASN A C 1
ATOM 790 O O . ASN A 1 95 ? -34.307 -21.257 47.713 1.00 70.94 95 ASN A O 1
ATOM 794 N N . MET A 1 96 ? -33.983 -19.709 49.295 1.00 74.00 96 MET A N 1
ATOM 795 C CA . MET A 1 96 ? -35.195 -18.952 48.952 1.00 74.00 96 MET A CA 1
ATOM 796 C C . MET A 1 96 ? -35.259 -18.512 47.482 1.00 74.00 96 MET A C 1
ATOM 798 O O . MET A 1 96 ? -36.337 -18.482 46.899 1.00 74.00 96 MET A O 1
ATOM 802 N N . GLY A 1 97 ? -34.125 -18.188 46.852 1.00 68.19 97 GLY A N 1
ATOM 803 C CA . GLY A 1 97 ? -34.108 -17.799 45.436 1.00 68.19 97 GLY A CA 1
ATOM 804 C C . GLY A 1 97 ? -34.601 -18.911 44.502 1.00 68.19 97 GLY A C 1
ATOM 805 O O . GLY A 1 97 ? -35.336 -18.639 43.550 1.00 68.19 97 GLY A O 1
ATOM 806 N N . ALA A 1 98 ? -34.268 -20.165 44.828 1.00 69.94 98 ALA A N 1
ATOM 807 C CA . ALA A 1 98 ? -34.730 -21.346 44.107 1.00 69.94 98 ALA A CA 1
ATOM 808 C C . ALA A 1 98 ? -36.222 -21.614 44.359 1.00 69.94 98 ALA A C 1
ATOM 810 O O . ALA A 1 98 ? -36.954 -21.884 43.407 1.00 69.94 98 ALA A O 1
ATOM 811 N N . ASP A 1 99 ? -36.691 -21.447 45.603 1.00 73.38 99 ASP A N 1
ATOM 812 C CA . ASP A 1 99 ? -38.110 -21.602 45.970 1.00 73.38 99 ASP A CA 1
ATOM 813 C C . ASP A 1 99 ? -39.022 -20.638 45.189 1.00 73.38 99 ASP A C 1
ATOM 815 O O . ASP A 1 99 ? -40.165 -20.966 44.862 1.00 73.38 99 ASP A O 1
ATOM 819 N N . PHE A 1 100 ? -38.504 -19.458 44.828 1.00 74.38 100 PHE A N 1
ATOM 820 C CA . PHE A 1 100 ? -39.208 -18.470 44.011 1.00 74.38 100 PHE A CA 1
ATOM 821 C C . PHE A 1 100 ? -38.789 -18.467 42.531 1.00 74.38 100 PHE A C 1
ATOM 823 O O . PHE A 1 100 ? -39.280 -17.624 41.783 1.00 74.38 100 PHE A O 1
ATOM 830 N N . GLY A 1 101 ? -37.980 -19.422 42.062 1.00 64.94 101 GLY A N 1
ATOM 831 C CA . GLY A 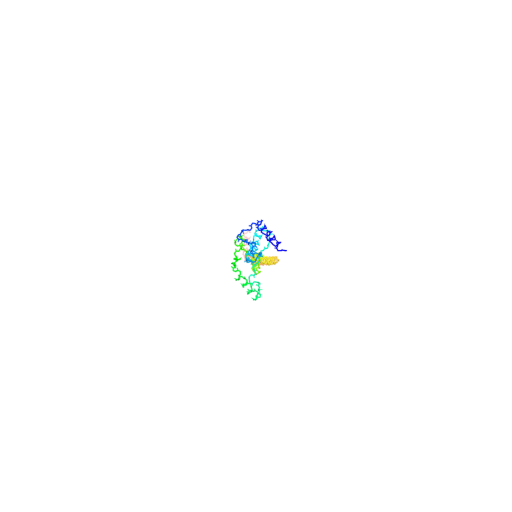1 101 ? -37.684 -19.625 40.637 1.00 64.94 101 GLY A CA 1
ATOM 832 C C . GLY A 1 101 ? -36.969 -18.457 39.951 1.00 64.94 101 GLY A C 1
ATOM 833 O O . GLY A 1 101 ? -37.160 -18.248 38.753 1.00 64.94 101 GLY A O 1
ATOM 834 N N . VAL A 1 102 ? -36.192 -17.670 40.698 1.00 61.47 102 VAL A N 1
ATOM 835 C CA . VAL A 1 102 ? -35.399 -16.574 40.134 1.00 61.47 102 VAL A CA 1
ATOM 836 C C . VAL A 1 102 ? -34.024 -17.126 39.735 1.00 61.47 102 VAL A C 1
ATOM 838 O O . VAL A 1 102 ? -33.350 -17.684 40.601 1.00 61.47 102 VAL A O 1
ATOM 841 N N . PRO A 1 103 ? -33.594 -16.987 38.465 1.00 56.75 103 PRO A N 1
ATOM 842 C CA . PRO A 1 103 ? -32.276 -17.439 38.025 1.00 56.75 103 PRO A CA 1
ATOM 843 C C . PRO A 1 103 ? -31.155 -16.790 38.846 1.00 56.75 103 PRO A C 1
ATOM 845 O O . PRO A 1 103 ? -31.271 -15.630 39.263 1.00 56.75 103 PRO A O 1
ATOM 848 N N . GLU A 1 104 ? -30.071 -17.533 39.080 1.00 57.34 104 GLU A N 1
ATOM 849 C CA . GLU A 1 104 ? -28.837 -16.960 39.621 1.00 57.34 104 GLU A CA 1
ATOM 850 C C . GLU A 1 104 ? -28.380 -15.795 38.726 1.00 57.34 104 GLU A C 1
ATOM 852 O O . GLU A 1 104 ? -28.488 -15.895 37.501 1.00 57.34 104 GLU A O 1
ATOM 857 N N . PRO A 1 105 ? -27.941 -14.663 39.308 1.00 61.94 105 PRO A N 1
ATOM 858 C CA . PRO A 1 105 ? -27.465 -13.540 38.515 1.00 61.94 105 PRO A CA 1
ATOM 859 C C . PRO A 1 105 ? -26.238 -13.970 37.707 1.00 61.94 105 PRO A C 1
ATOM 861 O O . PRO A 1 105 ? -25.341 -14.621 38.244 1.00 61.94 105 PRO A O 1
ATOM 864 N N . GLU A 1 106 ? -26.206 -13.597 36.426 1.00 56.91 106 GLU A N 1
ATOM 865 C CA . GLU A 1 106 ? -25.023 -13.776 35.585 1.00 56.91 106 GLU A CA 1
ATOM 866 C C . GLU A 1 106 ? -23.807 -13.119 36.264 1.00 56.91 106 GLU A C 1
ATOM 868 O O . GLU A 1 106 ? -23.946 -12.045 36.866 1.00 56.91 106 GLU A O 1
ATOM 873 N N . PRO A 1 107 ? -22.629 -13.766 36.237 1.00 66.12 107 PRO A N 1
ATOM 874 C CA . PRO A 1 107 ? -21.440 -13.233 36.882 1.00 66.12 107 PRO A CA 1
ATOM 875 C C . PRO A 1 107 ? -21.097 -11.860 36.292 1.00 66.12 107 PRO A C 1
ATOM 877 O O . PRO A 1 107 ? -21.014 -11.692 35.078 1.00 66.12 107 PRO A O 1
ATOM 880 N N . VAL A 1 108 ? -20.918 -10.868 37.167 1.00 72.75 108 VAL A N 1
ATOM 881 C CA . VAL A 1 108 ? -20.482 -9.523 36.782 1.00 72.75 108 VAL A CA 1
ATOM 882 C C . VAL A 1 108 ? -19.024 -9.616 36.345 1.00 72.75 108 VAL A C 1
ATOM 884 O O . VAL A 1 108 ? -18.175 -9.988 37.155 1.00 72.75 108 VAL A O 1
ATOM 887 N N . GLU A 1 109 ? -18.750 -9.296 35.080 1.00 71.25 109 GLU A N 1
ATOM 888 C CA . GLU A 1 109 ? -17.386 -9.241 34.544 1.00 71.25 109 GLU A CA 1
ATOM 889 C C . GLU A 1 109 ? -16.503 -8.321 35.389 1.00 71.25 109 GLU A C 1
ATOM 891 O O . GLU A 1 109 ? -16.894 -7.211 35.776 1.00 71.25 109 GLU A O 1
ATOM 896 N N . THR A 1 110 ? -15.284 -8.781 35.647 1.00 87.75 110 THR A N 1
ATOM 897 C CA . THR A 1 110 ? -14.241 -7.948 36.241 1.00 87.75 110 THR A CA 1
ATOM 898 C C .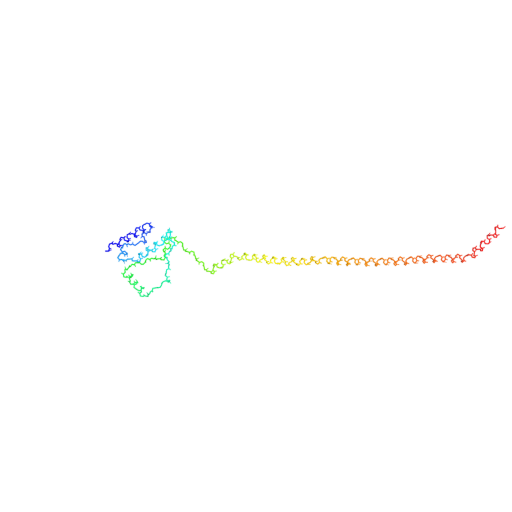 THR A 1 1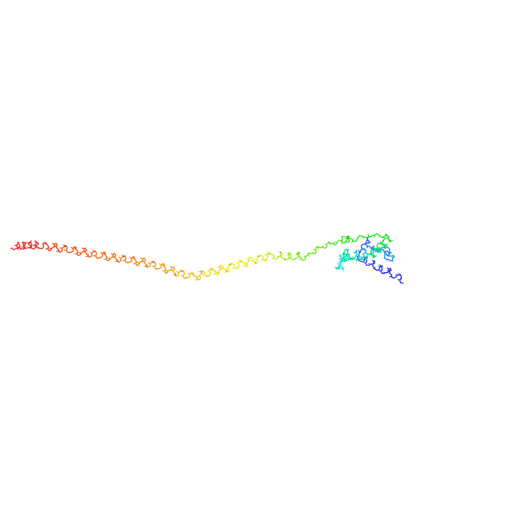10 ? -13.802 -6.856 35.260 1.00 87.75 110 THR A C 1
ATOM 900 O O . THR A 1 110 ? -13.981 -6.957 34.046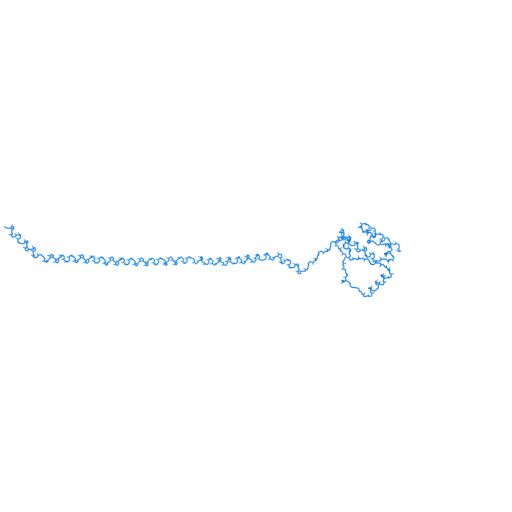 1.00 87.75 110 THR A O 1
ATOM 903 N N . GLU A 1 111 ? -13.208 -5.777 35.773 1.00 86.62 111 GLU A N 1
ATOM 904 C CA . GLU A 1 111 ? -12.732 -4.680 34.922 1.00 86.62 111 GLU A CA 1
ATOM 905 C C . GLU A 1 111 ? -11.654 -5.136 33.922 1.00 86.62 111 GLU A C 1
ATOM 907 O O . GLU A 1 111 ? -11.633 -4.652 32.792 1.00 86.62 111 GLU A O 1
ATOM 912 N N . GLU A 1 112 ? -10.818 -6.107 34.303 1.00 88.38 112 GLU A N 1
ATOM 913 C CA . GLU A 1 112 ? -9.820 -6.711 33.413 1.00 88.38 112 GLU A CA 1
ATOM 914 C C . GLU A 1 112 ? -10.473 -7.503 32.271 1.00 88.38 112 GLU A C 1
ATOM 916 O O . GLU A 1 112 ? -10.108 -7.301 31.116 1.00 88.38 112 GLU A O 1
ATOM 921 N N . GLU A 1 113 ? -11.484 -8.329 32.558 1.00 87.75 113 GLU A N 1
ATOM 922 C CA . GLU A 1 113 ? -12.222 -9.087 31.533 1.00 87.75 113 GLU A CA 1
ATOM 923 C C . GLU A 1 113 ? -12.965 -8.165 30.562 1.00 87.75 113 GLU A C 1
ATOM 925 O O . GLU A 1 113 ? -12.975 -8.409 29.353 1.00 87.75 113 GLU A O 1
ATOM 930 N N . ARG A 1 114 ? -13.535 -7.062 31.068 1.00 87.69 114 ARG A N 1
ATOM 931 C CA . ARG A 1 114 ? -14.169 -6.048 30.219 1.00 87.69 114 ARG A CA 1
ATOM 932 C C . ARG A 1 114 ? -13.160 -5.433 29.250 1.00 87.69 114 ARG A C 1
ATOM 934 O O . ARG A 1 114 ? -13.460 -5.319 28.064 1.00 87.69 114 ARG A O 1
ATOM 941 N N . ILE A 1 115 ? -11.987 -5.033 29.749 1.00 88.12 115 ILE A N 1
ATOM 942 C CA . ILE A 1 115 ? -10.929 -4.426 28.928 1.00 88.12 115 ILE A CA 1
ATOM 943 C C . ILE A 1 115 ? -10.437 -5.416 27.869 1.00 88.12 115 ILE A C 1
ATOM 945 O O . ILE A 1 115 ? -10.287 -5.034 26.710 1.00 88.12 115 ILE A O 1
ATOM 949 N N . ASP A 1 116 ? -10.208 -6.674 28.241 1.00 91.19 116 ASP A N 1
ATOM 950 C CA . ASP A 1 116 ? -9.690 -7.687 27.318 1.00 91.19 116 ASP A CA 1
ATOM 951 C C . ASP A 1 116 ? -10.707 -8.016 26.213 1.00 91.19 116 ASP A C 1
ATOM 953 O O . ASP A 1 116 ? -10.343 -8.094 25.038 1.00 91.19 116 ASP A O 1
ATOM 957 N N . ARG A 1 117 ? -12.006 -8.084 26.549 1.00 89.31 117 ARG A N 1
ATOM 958 C CA . ARG A 1 117 ? -13.079 -8.209 25.551 1.00 89.31 117 ARG A CA 1
ATOM 959 C C . ARG A 1 117 ? -13.104 -7.012 24.603 1.00 89.31 117 ARG A C 1
ATOM 961 O O . ARG A 1 117 ? -13.092 -7.204 23.391 1.00 89.31 117 ARG A O 1
ATOM 968 N N . GLU A 1 118 ? -13.122 -5.789 25.134 1.00 89.25 118 GLU A N 1
ATOM 969 C CA . GLU A 1 118 ? -13.174 -4.565 24.319 1.00 89.25 118 GLU A CA 1
ATOM 970 C C . GLU A 1 118 ? -11.953 -4.433 23.390 1.00 89.25 118 GLU A C 1
ATOM 972 O O . GLU A 1 118 ? -12.079 -3.984 22.246 1.00 89.25 118 GLU A O 1
ATOM 977 N N . LEU A 1 119 ? -10.766 -4.843 23.847 1.00 88.31 119 LEU A N 1
ATOM 978 C CA . LEU A 1 119 ? -9.558 -4.879 23.020 1.00 88.31 119 LEU A CA 1
ATOM 979 C C . LEU A 1 119 ? -9.631 -5.975 21.952 1.00 88.31 119 LEU A C 1
ATOM 981 O O . LEU A 1 119 ? -9.336 -5.694 20.788 1.00 88.31 119 LEU A O 1
ATOM 985 N N . GLY A 1 120 ? -10.062 -7.183 22.322 1.00 91.94 120 GLY A N 1
ATOM 986 C CA . GLY A 1 120 ? -10.225 -8.308 21.399 1.00 91.94 120 GLY A CA 1
ATOM 987 C C . GLY A 1 120 ? -11.241 -8.025 20.291 1.00 91.94 120 GLY A C 1
ATOM 988 O O . GLY A 1 120 ? -10.983 -8.315 19.125 1.00 91.94 120 GLY A O 1
ATOM 989 N N . GLU A 1 121 ? -12.355 -7.361 20.614 1.00 93.69 121 GLU A N 1
ATOM 990 C CA . GLU A 1 121 ? -13.374 -6.939 19.640 1.00 93.69 121 GLU A CA 1
ATOM 991 C C . GLU A 1 121 ? -12.816 -6.003 18.553 1.00 93.69 121 GLU A C 1
ATOM 993 O O . GLU A 1 121 ? -13.300 -6.000 17.420 1.00 93.69 121 GLU A O 1
ATOM 998 N N . ASN A 1 122 ? -11.784 -5.216 18.872 1.00 93.19 122 ASN A N 1
ATOM 999 C CA . ASN A 1 122 ? -11.191 -4.241 17.954 1.00 93.19 122 ASN A CA 1
ATOM 1000 C C . ASN A 1 122 ? -9.893 -4.721 17.286 1.00 93.19 122 ASN A C 1
ATOM 1002 O O . ASN A 1 122 ? -9.391 -4.047 16.378 1.00 93.19 122 ASN A O 1
ATOM 1006 N N . GLU A 1 123 ? -9.346 -5.867 17.693 1.00 95.81 123 GLU A N 1
ATOM 1007 C CA . GLU A 1 123 ? -8.042 -6.353 17.238 1.00 95.81 123 GLU A CA 1
ATOM 1008 C C . GLU A 1 123 ? -7.986 -6.511 15.712 1.00 95.81 123 GLU A C 1
ATOM 1010 O O . GLU A 1 123 ? -7.090 -5.959 15.065 1.00 95.81 123 GLU A O 1
ATOM 1015 N N . GLU A 1 124 ? -8.979 -7.176 15.111 1.00 95.12 124 GLU A N 1
ATOM 1016 C CA . GLU A 1 124 ? -9.021 -7.397 13.658 1.00 95.12 124 GLU A CA 1
ATOM 1017 C C . GLU A 1 124 ? -9.058 -6.078 12.871 1.00 95.12 124 GLU A C 1
ATOM 1019 O O . GLU A 1 124 ? -8.333 -5.915 11.887 1.00 95.12 124 GLU A O 1
ATOM 1024 N N . SER A 1 125 ? -9.841 -5.100 13.340 1.00 96.56 125 SER A N 1
ATOM 1025 C CA . SER A 1 125 ? -9.952 -3.780 12.703 1.00 96.56 125 SER A CA 1
ATOM 1026 C C . SER A 1 125 ? -8.635 -3.005 12.767 1.00 96.56 125 SER A C 1
ATOM 1028 O O . SER A 1 125 ? -8.238 -2.352 11.797 1.00 96.56 125 SER A O 1
ATOM 1030 N N . ILE A 1 126 ? -7.923 -3.087 13.895 1.00 95.50 126 ILE A N 1
ATOM 1031 C CA . ILE A 1 126 ? -6.611 -2.454 14.063 1.00 95.50 126 ILE A CA 1
ATOM 1032 C C . ILE A 1 126 ? -5.584 -3.114 13.140 1.00 95.50 126 ILE A C 1
ATOM 1034 O O . ILE A 1 126 ? -4.824 -2.411 12.467 1.00 95.50 126 ILE A O 1
ATOM 1038 N N . VAL A 1 127 ? -5.551 -4.448 13.090 1.00 97.00 127 VAL A N 1
ATOM 1039 C CA . VAL A 1 127 ? -4.621 -5.198 12.235 1.00 97.00 127 VAL A CA 1
ATOM 1040 C C . VAL A 1 127 ? -4.857 -4.875 10.761 1.00 97.00 127 VAL A C 1
ATOM 1042 O O . VAL A 1 127 ? -3.890 -4.595 10.043 1.00 97.00 127 VAL A O 1
ATOM 1045 N N . ASP A 1 128 ? -6.115 -4.838 10.319 1.00 98.19 128 ASP A N 1
ATOM 1046 C CA . ASP A 1 128 ? -6.460 -4.482 8.943 1.00 98.19 128 ASP A CA 1
ATOM 1047 C C . ASP A 1 128 ? -6.054 -3.039 8.617 1.00 98.19 128 ASP A C 1
ATOM 1049 O O . ASP A 1 128 ? -5.327 -2.798 7.647 1.00 98.19 128 ASP A O 1
ATOM 1053 N N . LEU A 1 129 ? -6.387 -2.072 9.480 1.00 97.62 129 LEU A N 1
ATOM 1054 C CA . LEU A 1 129 ? -5.975 -0.679 9.296 1.00 97.62 129 LEU A CA 1
ATOM 1055 C C . LEU A 1 129 ? -4.446 -0.549 9.196 1.00 97.62 129 LEU A C 1
ATOM 1057 O O . LEU A 1 129 ? -3.926 0.141 8.313 1.00 97.62 129 LEU A O 1
ATOM 1061 N N . GLN A 1 130 ? -3.697 -1.236 10.062 1.00 98.12 130 GLN A N 1
ATOM 1062 C CA . GLN A 1 130 ? -2.237 -1.238 10.004 1.00 98.12 130 GLN A CA 1
ATOM 1063 C C . GLN A 1 130 ? -1.712 -1.848 8.699 1.00 98.12 130 GLN A C 1
ATOM 1065 O O . GLN A 1 130 ? -0.757 -1.322 8.115 1.00 98.12 130 GLN A O 1
ATOM 1070 N N . ALA A 1 131 ? -2.304 -2.948 8.229 1.00 98.00 131 ALA A N 1
ATOM 1071 C CA . ALA A 1 131 ? -1.934 -3.578 6.965 1.00 98.00 131 ALA A CA 1
ATOM 1072 C C . ALA A 1 131 ? -2.183 -2.634 5.779 1.00 98.00 131 ALA A C 1
ATOM 1074 O O . ALA A 1 131 ? -1.299 -2.457 4.931 1.00 98.00 131 ALA A O 1
ATOM 1075 N N . GLN A 1 132 ? -3.331 -1.953 5.762 1.00 98.50 132 GLN A N 1
ATOM 1076 C CA . GLN A 1 132 ? -3.670 -0.957 4.750 1.00 98.50 132 GLN A CA 1
ATOM 1077 C C . GLN A 1 132 ? -2.694 0.225 4.756 1.00 98.50 132 GLN A C 1
ATOM 1079 O O . GLN A 1 132 ? -2.163 0.579 3.700 1.00 98.50 132 GLN A O 1
ATOM 1084 N N . ILE A 1 133 ? -2.377 0.790 5.927 1.00 98.50 133 ILE A N 1
ATOM 1085 C CA . ILE A 1 133 ? -1.418 1.900 6.064 1.00 98.50 133 ILE A CA 1
ATOM 1086 C C . ILE A 1 133 ? -0.031 1.487 5.562 1.00 98.50 133 ILE A C 1
ATOM 1088 O O . ILE A 1 133 ? 0.570 2.195 4.748 1.00 98.50 133 ILE A O 1
ATOM 1092 N N . ARG A 1 134 ? 0.479 0.324 5.993 1.00 98.62 134 ARG A N 1
ATOM 1093 C CA . ARG A 1 134 ? 1.777 -0.202 5.529 1.00 98.62 134 ARG A CA 1
ATOM 1094 C C . ARG A 1 134 ? 1.783 -0.370 4.009 1.00 98.62 134 ARG A C 1
ATOM 1096 O O . ARG A 1 134 ? 2.733 0.048 3.343 1.00 98.62 134 ARG A O 1
ATOM 1103 N N . GLY A 1 135 ? 0.707 -0.923 3.451 1.00 98.44 135 GLY A N 1
ATOM 1104 C CA . GLY A 1 135 ? 0.537 -1.077 2.009 1.00 98.44 135 GLY A CA 1
ATOM 1105 C C . GLY A 1 135 ? 0.477 0.257 1.259 1.00 98.44 135 GLY A C 1
ATOM 1106 O O . GLY A 1 135 ? 1.071 0.385 0.187 1.00 98.44 135 GLY A O 1
ATOM 1107 N N . ALA A 1 136 ? -0.220 1.260 1.792 1.00 98.50 136 ALA A N 1
ATOM 1108 C CA . ALA A 1 136 ? -0.315 2.591 1.197 1.00 98.50 136 ALA A CA 1
ATOM 1109 C C . ALA A 1 136 ? 1.049 3.296 1.178 1.00 98.50 136 ALA A C 1
ATOM 1111 O O . ALA A 1 136 ? 1.476 3.790 0.133 1.00 98.50 136 ALA A O 1
ATOM 1112 N N . LEU A 1 137 ? 1.782 3.258 2.295 1.00 98.62 137 LEU A N 1
ATOM 1113 C CA . LEU A 1 137 ? 3.127 3.830 2.400 1.00 98.62 137 LEU A CA 1
ATOM 1114 C C . LEU A 1 137 ? 4.110 3.182 1.417 1.00 98.62 137 LEU A C 1
ATOM 1116 O O . LEU A 1 137 ? 4.904 3.884 0.785 1.00 98.62 137 LEU A O 1
ATOM 1120 N N . LEU A 1 138 ? 4.046 1.857 1.244 1.00 98.50 138 LEU A N 1
ATOM 1121 C CA . LEU A 1 138 ? 4.883 1.150 0.274 1.00 98.50 138 LEU A CA 1
ATOM 1122 C C . LEU A 1 138 ? 4.581 1.597 -1.164 1.00 98.50 138 LEU A C 1
ATOM 1124 O O . LEU A 1 138 ? 5.507 1.882 -1.925 1.00 98.50 138 LEU A O 1
ATOM 1128 N N . ARG A 1 139 ? 3.296 1.691 -1.533 1.00 98.38 139 ARG A N 1
ATOM 1129 C CA . ARG A 1 139 ? 2.873 2.129 -2.874 1.00 98.38 139 ARG A CA 1
ATOM 1130 C C . ARG A 1 139 ? 3.285 3.568 -3.160 1.00 98.38 139 ARG A C 1
ATOM 1132 O O . ARG A 1 139 ? 3.786 3.828 -4.247 1.00 98.38 139 ARG A O 1
ATOM 1139 N N . LEU A 1 140 ? 3.159 4.471 -2.185 1.00 98.31 140 LEU A N 1
ATOM 1140 C CA . LEU A 1 140 ? 3.644 5.850 -2.306 1.00 98.31 140 LEU A CA 1
ATOM 1141 C C . LEU A 1 140 ? 5.157 5.895 -2.534 1.00 98.31 140 LEU A C 1
ATOM 1143 O O . LEU A 1 140 ? 5.630 6.562 -3.451 1.00 98.31 140 LEU A O 1
ATOM 1147 N N . ARG A 1 141 ? 5.930 5.137 -1.745 1.00 98.50 141 ARG A N 1
ATOM 1148 C CA . ARG A 1 141 ? 7.390 5.067 -1.908 1.00 98.50 141 ARG A CA 1
ATOM 1149 C C . ARG A 1 141 ? 7.783 4.528 -3.287 1.00 98.50 141 ARG A C 1
ATOM 1151 O O . ARG A 1 141 ? 8.699 5.067 -3.905 1.00 98.50 141 ARG A O 1
ATOM 1158 N N . LEU A 1 142 ? 7.113 3.478 -3.762 1.00 98.31 142 LEU A N 1
ATOM 1159 C CA . LEU A 1 142 ? 7.378 2.902 -5.081 1.00 98.31 142 LEU A CA 1
ATOM 1160 C C . LEU A 1 142 ? 6.980 3.862 -6.206 1.00 98.31 142 LEU A C 1
ATOM 1162 O O . LEU A 1 142 ? 7.754 4.036 -7.142 1.00 98.31 142 LEU A O 1
ATOM 1166 N N . GLY A 1 143 ? 5.824 4.519 -6.085 1.00 98.44 143 GLY A N 1
ATOM 1167 C CA . GLY A 1 143 ? 5.351 5.529 -7.031 1.00 98.44 143 GLY A CA 1
ATOM 1168 C C . GLY A 1 143 ? 6.340 6.683 -7.175 1.00 98.44 143 GLY A C 1
ATOM 1169 O O . GLY A 1 143 ? 6.721 7.021 -8.289 1.00 98.44 143 GLY A O 1
ATOM 1170 N N . ASN A 1 144 ? 6.859 7.203 -6.060 1.00 98.25 144 ASN A N 1
ATOM 1171 C CA . ASN A 1 144 ? 7.878 8.255 -6.084 1.00 98.25 144 ASN A CA 1
ATOM 1172 C C . ASN A 1 144 ? 9.166 7.805 -6.789 1.00 98.25 144 ASN A C 1
ATOM 1174 O O . ASN A 1 144 ? 9.762 8.571 -7.540 1.00 98.25 144 ASN A O 1
ATOM 1178 N N . LYS A 1 145 ? 9.598 6.556 -6.576 1.00 98.06 145 LYS A N 1
ATOM 1179 C CA . LYS A 1 145 ? 10.796 6.017 -7.235 1.00 98.06 145 LYS A CA 1
ATOM 1180 C C . LYS A 1 145 ? 10.584 5.785 -8.734 1.00 98.06 145 LYS A C 1
ATOM 1182 O O . LYS A 1 145 ? 11.487 6.045 -9.520 1.00 98.06 145 LYS A O 1
ATOM 1187 N N . MET A 1 146 ? 9.397 5.325 -9.125 1.00 97.44 146 MET A N 1
ATOM 1188 C CA . MET A 1 146 ? 9.001 5.212 -10.531 1.00 97.44 146 MET A CA 1
ATOM 1189 C C . MET A 1 146 ? 8.979 6.578 -11.214 1.00 97.44 146 MET A C 1
ATOM 1191 O O . MET A 1 146 ? 9.521 6.703 -12.306 1.00 97.44 146 MET A O 1
ATOM 1195 N N . GLN A 1 147 ? 8.434 7.601 -10.547 1.00 97.44 147 GLN A N 1
ATOM 1196 C CA . GLN A 1 147 ? 8.426 8.965 -11.071 1.00 97.44 147 GLN A CA 1
ATOM 1197 C C . GLN A 1 147 ? 9.847 9.467 -11.331 1.00 97.44 147 GLN A C 1
ATOM 1199 O O . GLN A 1 147 ? 10.124 9.930 -12.428 1.00 97.44 147 GLN A O 1
ATOM 1204 N N . GLN A 1 148 ? 10.770 9.264 -10.383 1.00 97.12 148 GLN A N 1
ATOM 1205 C CA . GLN A 1 148 ? 12.182 9.603 -10.584 1.00 97.12 148 GLN A CA 1
ATOM 1206 C C . GLN A 1 148 ? 12.780 8.907 -11.813 1.00 97.12 148 GLN A C 1
ATOM 1208 O O . GLN A 1 148 ? 13.527 9.522 -12.559 1.00 97.12 148 GLN A O 1
ATOM 1213 N N . PHE A 1 149 ? 12.463 7.634 -12.059 1.00 95.69 149 PHE A N 1
ATOM 1214 C CA . PHE A 1 149 ? 12.962 6.947 -13.253 1.00 95.69 149 PHE A CA 1
ATOM 1215 C C . PHE A 1 149 ? 12.365 7.486 -14.553 1.00 95.69 149 PHE A C 1
ATOM 1217 O O . PHE A 1 149 ? 13.087 7.571 -15.544 1.00 95.69 149 PHE A O 1
ATOM 1224 N N . TRP A 1 150 ? 11.086 7.862 -14.557 1.00 96.94 150 TRP A N 1
ATOM 1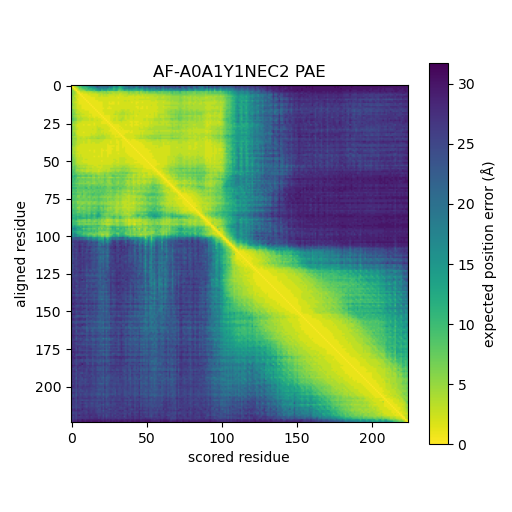225 C CA . TRP A 1 150 ? 10.454 8.492 -15.717 1.00 96.94 150 TRP A CA 1
ATOM 1226 C C . TRP A 1 150 ? 11.001 9.891 -15.989 1.00 96.94 150 TRP A C 1
ATOM 1228 O O . TRP A 1 150 ? 11.261 10.226 -17.142 1.00 96.94 150 TRP A O 1
ATOM 1238 N N . ASP A 1 151 ? 11.257 10.680 -14.946 1.00 96.56 151 ASP A N 1
ATOM 1239 C CA . ASP A 1 151 ? 11.855 12.011 -15.085 1.00 96.56 151 ASP A CA 1
ATOM 1240 C C . ASP A 1 151 ? 13.246 11.926 -15.749 1.00 96.56 151 ASP A C 1
ATOM 1242 O O . ASP A 1 151 ? 13.613 12.761 -16.579 1.00 96.56 151 ASP A O 1
ATOM 1246 N N . GLU A 1 152 ? 13.998 10.864 -15.449 1.00 95.19 152 GLU A N 1
ATOM 1247 C CA . GLU A 1 152 ? 15.326 10.590 -16.007 1.00 95.19 152 GLU A CA 1
ATOM 1248 C C . GLU A 1 152 ? 15.280 9.880 -17.388 1.00 95.19 152 GLU A C 1
ATOM 1250 O O . GLU A 1 152 ? 16.291 9.753 -18.081 1.00 95.19 152 GLU A O 1
ATOM 1255 N N . GLU A 1 153 ? 14.119 9.423 -17.860 1.00 96.94 153 GLU A N 1
ATOM 1256 C CA . GLU A 1 153 ? 14.011 8.656 -19.111 1.00 96.94 153 GLU A CA 1
ATOM 1257 C C . GLU A 1 153 ? 14.404 9.488 -20.344 1.00 96.94 153 GLU A C 1
ATOM 1259 O O . GLU A 1 153 ? 15.097 9.011 -21.249 1.00 96.94 153 GLU A O 1
ATOM 1264 N N . HIS A 1 154 ? 14.008 10.762 -20.376 1.00 96.44 154 HIS A N 1
ATOM 1265 C CA . HIS A 1 154 ? 14.211 11.620 -21.543 1.00 96.44 154 HIS A CA 1
ATOM 1266 C C . HIS A 1 154 ? 15.688 11.856 -21.875 1.00 96.44 154 HIS A C 1
ATOM 1268 O O . HIS A 1 154 ? 16.068 11.797 -23.049 1.00 96.44 154 HIS A O 1
ATOM 1274 N N . TRP A 1 155 ? 16.541 12.089 -20.872 1.00 96.31 155 TRP A N 1
ATOM 1275 C CA . TRP A 1 155 ? 17.967 12.306 -21.128 1.00 96.31 155 TRP A CA 1
ATOM 1276 C C . TRP A 1 155 ? 18.673 11.007 -21.521 1.00 96.31 155 TRP A C 1
ATOM 1278 O O . TRP A 1 155 ? 19.594 11.045 -22.338 1.00 96.31 155 TRP A O 1
ATOM 1288 N N . LEU A 1 156 ? 18.233 9.855 -20.997 1.00 96.81 156 LEU A N 1
ATOM 1289 C CA . LEU A 1 156 ? 18.755 8.548 -21.397 1.00 96.81 156 LEU A CA 1
ATOM 1290 C C . LEU A 1 156 ? 18.458 8.277 -22.872 1.00 96.81 156 LEU A C 1
ATOM 1292 O O . LEU A 1 156 ? 19.354 7.860 -23.611 1.00 96.81 156 LEU A O 1
ATOM 1296 N N . ILE A 1 157 ? 17.229 8.548 -23.317 1.00 97.69 157 ILE A N 1
ATOM 1297 C CA . ILE A 1 157 ? 16.840 8.417 -24.726 1.00 97.69 157 ILE A CA 1
ATOM 1298 C C . ILE A 1 157 ? 17.664 9.369 -25.601 1.00 97.69 157 ILE A C 1
ATOM 1300 O O . ILE A 1 157 ? 18.195 8.940 -26.631 1.00 97.69 157 ILE A O 1
ATOM 1304 N N . ASP A 1 158 ? 17.831 10.632 -25.192 1.00 98.12 158 ASP A N 1
ATOM 1305 C CA . ASP A 1 158 ? 18.657 11.600 -25.924 1.00 98.12 158 ASP A CA 1
ATOM 1306 C C . ASP A 1 158 ? 20.113 11.119 -26.031 1.00 98.12 158 ASP A C 1
ATOM 1308 O O . ASP A 1 158 ? 20.656 11.020 -27.135 1.00 98.12 158 ASP A O 1
ATOM 1312 N N . LEU A 1 159 ? 20.721 10.697 -24.919 1.00 97.88 159 LEU A N 1
ATOM 1313 C CA . LEU A 1 159 ? 22.080 10.157 -24.892 1.00 97.88 159 LEU A CA 1
ATOM 1314 C C . LEU A 1 159 ? 22.227 8.943 -25.819 1.00 97.88 159 LEU A C 1
ATOM 1316 O O . LEU A 1 159 ? 23.145 8.895 -26.643 1.00 97.88 159 LEU A O 1
ATOM 1320 N N . GLN A 1 160 ? 21.310 7.976 -25.733 1.00 98.19 160 GLN A N 1
ATOM 1321 C CA . GLN A 1 160 ? 21.319 6.792 -26.594 1.00 98.19 160 GLN A CA 1
ATOM 1322 C C . GLN A 1 160 ? 21.188 7.164 -28.074 1.00 98.19 160 GLN A C 1
ATOM 1324 O O . GLN A 1 160 ? 21.889 6.591 -28.915 1.00 98.19 160 GLN A O 1
ATOM 1329 N N . SER A 1 161 ? 20.324 8.126 -28.409 1.00 98.12 161 SER A N 1
ATOM 1330 C CA . SER A 1 161 ? 20.129 8.583 -29.787 1.00 98.12 161 SER A CA 1
ATOM 1331 C C . SER A 1 161 ? 21.398 9.229 -30.356 1.00 98.12 161 SER A C 1
ATOM 1333 O O . SER A 1 161 ? 21.798 8.922 -31.485 1.00 98.12 161 SER A O 1
ATOM 1335 N N . ARG A 1 162 ? 22.098 10.037 -29.549 1.00 98.44 162 ARG A N 1
ATOM 1336 C CA . ARG A 1 162 ? 23.359 10.691 -29.924 1.00 98.44 162 ARG A CA 1
ATOM 1337 C C . ARG A 1 162 ? 24.472 9.678 -30.137 1.00 98.44 162 ARG A C 1
ATOM 1339 O O . ARG A 1 162 ? 25.133 9.738 -31.172 1.00 98.44 162 ARG A O 1
ATOM 1346 N N . ILE A 1 163 ? 24.628 8.722 -29.219 1.00 98.50 163 ILE A N 1
ATOM 1347 C CA . ILE A 1 163 ? 25.629 7.650 -29.320 1.00 98.50 163 ILE A CA 1
ATOM 1348 C C . ILE A 1 163 ? 25.399 6.819 -30.588 1.00 98.50 163 ILE A C 1
ATOM 1350 O O . ILE A 1 163 ? 26.318 6.632 -31.386 1.00 98.50 163 ILE A O 1
ATOM 1354 N N . ARG A 1 164 ? 24.162 6.357 -30.825 1.00 98.56 164 ARG A N 1
ATOM 1355 C CA . ARG A 1 164 ? 23.819 5.575 -32.029 1.00 98.56 164 ARG A CA 1
ATOM 1356 C C . ARG A 1 164 ? 24.053 6.373 -33.312 1.00 98.56 164 ARG A C 1
ATOM 1358 O O . ARG A 1 164 ? 24.596 5.842 -34.286 1.00 98.56 164 ARG A O 1
ATOM 1365 N N . GLY A 1 165 ? 23.663 7.646 -33.313 1.00 98.44 165 GLY A N 1
ATOM 1366 C CA . GLY A 1 165 ? 23.882 8.547 -34.439 1.00 98.44 165 GLY A CA 1
ATOM 1367 C C . GLY A 1 165 ? 25.365 8.755 -34.736 1.00 98.44 165 GLY A C 1
ATOM 1368 O O . GLY A 1 165 ? 25.764 8.739 -35.900 1.00 98.44 165 GLY A O 1
ATOM 1369 N N . ASP A 1 166 ? 26.189 8.911 -33.701 1.00 98.44 166 ASP A N 1
ATOM 1370 C CA . ASP A 1 166 ? 27.620 9.143 -33.864 1.00 98.44 166 ASP A CA 1
ATOM 1371 C C . ASP A 1 166 ? 28.353 7.914 -34.397 1.00 98.44 166 ASP A C 1
ATOM 1373 O O . ASP A 1 166 ? 29.041 8.010 -35.413 1.00 98.44 166 ASP A O 1
ATOM 1377 N N . PHE A 1 167 ? 28.098 6.732 -33.826 1.00 98.50 167 PHE A N 1
ATOM 1378 C CA . PHE A 1 167 ? 28.647 5.482 -34.358 1.00 98.50 167 PHE A CA 1
ATOM 1379 C C . PHE A 1 167 ? 28.276 5.266 -35.827 1.00 98.50 167 PHE A C 1
ATOM 1381 O O . PHE A 1 167 ? 29.123 4.888 -36.639 1.00 98.50 167 PHE A O 1
ATOM 1388 N N . THR A 1 168 ? 27.030 5.564 -36.202 1.00 98.31 168 THR A N 1
ATOM 1389 C CA . THR A 1 168 ? 26.592 5.455 -37.600 1.00 98.31 168 THR A CA 1
ATOM 1390 C C . THR A 1 168 ? 27.374 6.410 -38.502 1.00 98.31 168 THR A C 1
ATOM 1392 O O . THR A 1 168 ? 27.858 6.001 -39.560 1.00 98.31 168 THR A O 1
ATOM 1395 N N . ARG A 1 169 ? 27.555 7.670 -38.085 1.00 98.00 169 ARG A N 1
ATOM 1396 C CA . ARG A 1 169 ? 28.342 8.659 -38.839 1.00 98.00 169 ARG A CA 1
ATOM 1397 C C . ARG A 1 169 ? 29.804 8.246 -38.979 1.00 98.00 169 ARG A C 1
ATOM 1399 O O . ARG A 1 169 ? 30.335 8.363 -40.080 1.00 98.00 169 ARG A O 1
ATOM 1406 N N . GLN A 1 170 ? 30.426 7.724 -37.922 1.00 98.38 170 GLN A N 1
ATOM 1407 C CA . GLN A 1 170 ? 31.809 7.234 -37.957 1.00 98.38 170 GLN A CA 1
ATOM 1408 C C . GLN A 1 170 ? 31.985 6.066 -38.939 1.00 98.38 170 GLN A C 1
ATOM 1410 O O . GLN A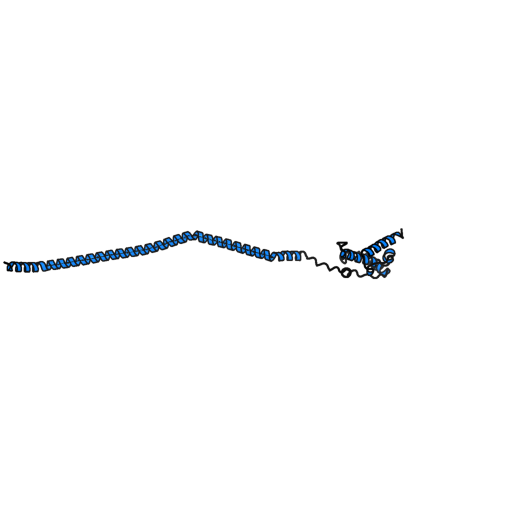 1 170 ? 32.912 6.051 -39.748 1.00 98.38 170 GLN A O 1
ATOM 1415 N N . ILE A 1 171 ? 31.065 5.097 -38.932 1.00 97.94 171 ILE A N 1
ATOM 1416 C CA . ILE A 1 171 ? 31.116 3.964 -39.868 1.00 97.94 171 ILE A CA 1
ATOM 1417 C C . ILE A 1 171 ? 30.963 4.453 -41.313 1.00 97.94 171 ILE A C 1
ATOM 1419 O O . ILE A 1 171 ? 31.689 4.008 -42.209 1.00 97.94 171 ILE A O 1
ATOM 1423 N N . MET A 1 172 ? 30.027 5.372 -41.562 1.00 97.88 172 MET A N 1
ATOM 1424 C CA . MET A 1 172 ? 29.797 5.899 -42.907 1.00 97.88 172 MET A CA 1
ATOM 1425 C C . MET A 1 172 ? 30.952 6.769 -43.398 1.00 97.88 172 MET A C 1
ATOM 1427 O O . MET A 1 172 ? 31.342 6.638 -44.559 1.00 97.88 172 MET A O 1
ATOM 1431 N N . SER A 1 173 ? 31.540 7.604 -42.538 1.00 98.25 173 SER A N 1
ATOM 1432 C CA . SER A 1 173 ? 32.698 8.426 -42.900 1.00 98.25 173 SER A CA 1
ATOM 1433 C C . SER A 1 173 ? 33.894 7.553 -43.281 1.00 98.25 173 SER A C 1
ATOM 1435 O O . SER A 1 173 ? 34.482 7.770 -44.342 1.00 98.25 173 SER A O 1
ATOM 1437 N N . TYR A 1 174 ? 34.173 6.497 -42.510 1.00 97.69 174 TYR A N 1
ATOM 1438 C CA . TYR A 1 174 ? 35.216 5.523 -42.828 1.00 97.69 174 TYR A CA 1
ATOM 1439 C C . TYR A 1 174 ? 34.974 4.841 -44.183 1.00 97.69 174 TYR A C 1
ATOM 1441 O O . TYR A 1 174 ? 35.862 4.800 -45.038 1.00 97.69 174 TYR A O 1
ATOM 1449 N N . ARG A 1 175 ? 33.748 4.356 -44.435 1.00 97.81 175 ARG A N 1
ATOM 1450 C CA . ARG A 1 175 ? 33.388 3.717 -45.714 1.00 97.81 175 ARG A CA 1
ATOM 1451 C C . ARG A 1 175 ? 33.528 4.667 -46.902 1.00 97.81 175 ARG A C 1
ATOM 1453 O O . ARG A 1 175 ? 34.045 4.268 -47.946 1.00 97.81 175 ARG A O 1
ATOM 1460 N N . LEU A 1 176 ? 33.084 5.915 -46.758 1.00 97.75 176 LEU A N 1
ATOM 1461 C CA . LEU A 1 176 ? 33.204 6.933 -47.803 1.00 97.75 176 LEU A CA 1
ATOM 1462 C C . LEU A 1 176 ? 34.665 7.296 -48.070 1.00 97.75 176 LEU A C 1
ATOM 1464 O O . LEU A 1 176 ? 35.060 7.391 -49.232 1.00 97.75 176 LEU A O 1
ATOM 1468 N N . GLN A 1 177 ? 35.476 7.444 -47.022 1.00 98.00 177 GLN A N 1
ATOM 1469 C CA . GLN A 1 177 ? 36.907 7.705 -47.148 1.00 98.00 177 GLN A CA 1
ATOM 1470 C C . GLN A 1 177 ? 37.618 6.554 -47.865 1.00 98.00 177 GLN A C 1
ATOM 1472 O O . GLN A 1 177 ? 38.366 6.795 -48.814 1.00 98.00 177 GLN A O 1
ATOM 1477 N N . MET A 1 178 ? 37.332 5.309 -47.477 1.00 96.31 178 MET A N 1
ATOM 1478 C CA . MET A 1 178 ? 37.895 4.121 -48.117 1.00 96.31 178 MET A CA 1
ATOM 1479 C C . MET A 1 178 ? 37.494 4.037 -49.593 1.00 96.31 178 MET A C 1
ATOM 1481 O O . MET A 1 178 ? 38.345 3.855 -50.463 1.00 96.31 178 MET A O 1
ATOM 1485 N N . ARG A 1 179 ? 36.210 4.257 -49.905 1.00 97.69 179 ARG A N 1
ATOM 1486 C CA . ARG A 1 179 ? 35.717 4.291 -51.289 1.00 97.69 179 ARG A CA 1
ATOM 1487 C C . ARG A 1 179 ? 36.392 5.392 -52.104 1.00 97.69 179 ARG A C 1
ATOM 1489 O O . ARG A 1 179 ? 36.789 5.144 -53.239 1.00 97.69 179 ARG A O 1
ATOM 1496 N N . ARG A 1 180 ? 36.535 6.597 -51.545 1.00 97.81 180 ARG A N 1
ATOM 1497 C CA . ARG A 1 180 ? 37.208 7.720 -52.212 1.00 97.81 180 ARG A CA 1
ATOM 1498 C C . ARG A 1 180 ? 38.670 7.389 -52.501 1.00 97.81 180 ARG A C 1
ATOM 1500 O O . ARG A 1 180 ? 39.111 7.606 -53.624 1.00 97.81 180 ARG A O 1
ATOM 1507 N N . SER A 1 181 ? 39.385 6.833 -51.524 1.00 97.06 181 SER A N 1
ATOM 1508 C CA . SER A 1 181 ? 40.771 6.386 -51.691 1.00 97.06 181 SER A CA 1
ATOM 1509 C C . SER A 1 181 ? 40.886 5.357 -52.818 1.00 97.06 181 SER A C 1
ATOM 1511 O O . SER A 1 181 ? 41.638 5.562 -53.768 1.00 97.06 181 SER A O 1
ATOM 1513 N N . ALA A 1 182 ? 40.038 4.322 -52.800 1.00 97.50 182 ALA A N 1
ATOM 1514 C CA . ALA A 1 182 ? 40.012 3.297 -53.839 1.00 97.50 182 ALA A CA 1
ATOM 1515 C C . ALA A 1 182 ? 39.746 3.880 -55.237 1.00 97.50 182 ALA A C 1
ATOM 1517 O O . ALA A 1 182 ? 40.450 3.535 -56.183 1.00 97.50 182 ALA A O 1
ATOM 1518 N N . ILE A 1 183 ? 38.777 4.795 -55.375 1.00 98.00 183 ILE A N 1
ATOM 1519 C CA . ILE A 1 183 ? 38.478 5.462 -56.653 1.00 98.00 183 ILE A CA 1
ATOM 1520 C C . ILE A 1 183 ? 39.691 6.254 -57.156 1.00 98.00 183 ILE A C 1
ATOM 1522 O O . ILE A 1 183 ? 40.007 6.173 -58.343 1.00 98.00 183 ILE A O 1
ATOM 1526 N N . LEU A 1 184 ? 40.374 6.999 -56.280 1.00 98.19 184 LEU A N 1
ATOM 1527 C CA . LEU A 1 184 ? 41.552 7.792 -56.645 1.00 98.19 184 LEU A CA 1
ATOM 1528 C C . LEU A 1 184 ? 42.724 6.907 -57.082 1.00 98.19 184 LEU A C 1
ATOM 1530 O O . LEU A 1 184 ? 43.336 7.165 -58.116 1.00 98.19 184 LEU A O 1
ATOM 1534 N N . THR A 1 185 ? 43.010 5.833 -56.346 1.00 97.44 185 THR A N 1
ATOM 1535 C CA . THR A 1 185 ? 44.064 4.884 -56.726 1.00 97.44 185 THR A CA 1
ATOM 1536 C C . THR A 1 185 ? 43.735 4.191 -58.048 1.00 97.44 185 THR A C 1
ATOM 1538 O O . THR A 1 185 ? 44.585 4.105 -58.933 1.00 97.44 185 THR A O 1
ATOM 1541 N N . GLN A 1 186 ? 42.491 3.735 -58.227 1.00 97.69 186 GLN A N 1
ATOM 1542 C CA . GLN A 1 186 ? 42.055 3.066 -59.454 1.00 97.69 186 GLN A CA 1
ATOM 1543 C C . GLN A 1 186 ? 42.091 3.999 -60.668 1.00 97.69 186 GLN A C 1
ATOM 1545 O O . GLN A 1 186 ? 42.508 3.576 -61.747 1.00 97.69 186 GLN A O 1
ATOM 1550 N N . SER A 1 187 ? 41.666 5.257 -60.524 1.00 97.38 187 SER A N 1
ATOM 1551 C CA . SER A 1 187 ? 41.695 6.227 -61.624 1.00 97.38 187 SER A CA 1
ATOM 1552 C C . SER A 1 187 ? 43.127 6.605 -62.003 1.00 97.38 187 SER A C 1
ATOM 1554 O O . SER A 1 187 ? 43.443 6.650 -63.194 1.00 97.38 187 SER A O 1
ATOM 1556 N N . ALA A 1 188 ? 44.019 6.769 -61.020 1.00 98.00 188 ALA A N 1
ATOM 1557 C CA . ALA A 1 188 ? 45.441 6.998 -61.253 1.00 98.00 188 ALA A CA 1
ATOM 1558 C C . ALA A 1 188 ? 46.096 5.818 -61.987 1.00 98.00 188 ALA A C 1
ATOM 1560 O O . ALA A 1 188 ? 46.771 6.030 -62.996 1.00 98.00 188 ALA A O 1
ATOM 1561 N N . ALA A 1 189 ? 45.839 4.584 -61.541 1.00 97.94 189 ALA A N 1
ATOM 1562 C CA . ALA A 1 189 ? 46.360 3.372 -62.172 1.00 97.94 189 ALA A CA 1
ATOM 1563 C C . ALA A 1 189 ? 45.850 3.209 -63.613 1.00 97.94 189 ALA A C 1
ATOM 1565 O O . ALA A 1 189 ? 46.642 2.990 -64.527 1.00 97.94 189 ALA A O 1
ATOM 1566 N N . ARG A 1 190 ? 44.540 3.386 -63.848 1.00 98.06 190 ARG A N 1
ATOM 1567 C CA . ARG A 1 190 ? 43.957 3.353 -65.202 1.00 98.06 190 ARG A CA 1
ATOM 1568 C C . ARG A 1 190 ? 44.576 4.420 -66.104 1.00 98.06 190 ARG A C 1
ATOM 1570 O O . ARG A 1 190 ? 44.955 4.116 -67.231 1.00 98.06 190 ARG A O 1
ATOM 1577 N N . GLY A 1 191 ? 44.727 5.645 -65.601 1.00 98.06 191 GLY A N 1
ATOM 1578 C CA . GLY A 1 191 ? 45.377 6.728 -66.335 1.00 98.06 191 GLY A CA 1
ATOM 1579 C C . GLY A 1 191 ? 46.839 6.424 -66.667 1.00 98.06 191 GLY A C 1
ATOM 1580 O O . GLY A 1 191 ? 47.280 6.699 -67.781 1.00 98.06 191 GLY A O 1
ATOM 1581 N N . PHE A 1 192 ? 47.585 5.831 -65.73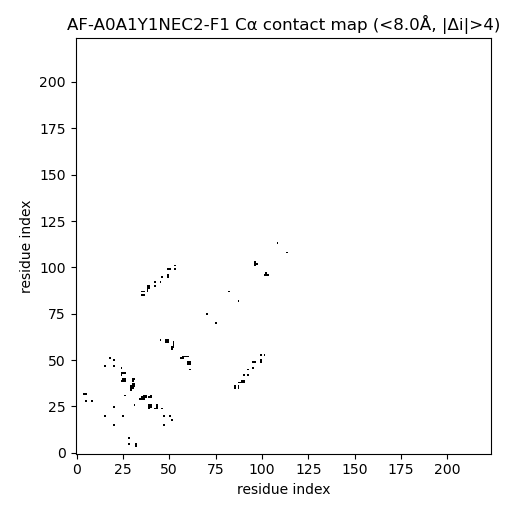1 1.00 97.94 192 PHE A N 1
ATOM 1582 C CA . PHE A 1 192 ? 48.966 5.400 -65.953 1.00 97.94 192 PHE A CA 1
ATOM 1583 C C . PHE A 1 192 ? 49.055 4.334 -67.050 1.00 97.94 192 PHE A C 1
ATOM 1585 O O . PHE A 1 192 ? 49.799 4.525 -68.006 1.00 97.94 192 PHE A O 1
ATOM 1592 N N . LEU A 1 193 ? 48.243 3.273 -66.973 1.00 98.12 193 LEU A N 1
ATOM 1593 C CA . LEU A 1 193 ? 48.238 2.189 -67.962 1.00 98.12 193 LEU A CA 1
ATOM 1594 C C . LEU A 1 193 ? 47.924 2.682 -69.382 1.00 98.12 193 LEU A C 1
ATOM 1596 O O . LEU A 1 193 ? 48.553 2.237 -70.341 1.00 98.12 193 LEU A O 1
ATOM 1600 N N . VAL A 1 194 ? 46.969 3.608 -69.531 1.00 97.94 194 VAL A N 1
ATOM 1601 C CA . VAL A 1 194 ? 46.636 4.198 -70.840 1.00 97.94 194 VAL A CA 1
ATOM 1602 C C . VAL A 1 194 ? 47.804 5.018 -71.385 1.00 97.94 194 VAL A C 1
ATOM 1604 O O . VAL A 1 194 ? 48.166 4.859 -72.550 1.00 97.94 194 VAL A O 1
ATOM 1607 N N . ARG A 1 195 ? 48.421 5.867 -70.553 1.00 97.50 195 ARG A N 1
ATOM 1608 C CA . ARG A 1 195 ? 49.582 6.672 -70.964 1.00 97.50 195 ARG A CA 1
ATOM 1609 C C . ARG A 1 195 ? 50.781 5.805 -71.334 1.00 97.50 195 ARG A C 1
ATOM 1611 O O . ARG A 1 195 ? 51.437 6.097 -72.327 1.00 97.50 195 ARG A O 1
ATOM 1618 N N . GLU A 1 196 ? 51.027 4.730 -70.591 1.00 97.31 196 GLU A N 1
ATOM 1619 C CA . GLU A 1 196 ? 52.113 3.797 -70.891 1.00 97.31 196 GLU A CA 1
ATOM 1620 C C . GLU A 1 196 ? 51.878 3.080 -72.223 1.00 97.31 196 GLU A C 1
ATOM 1622 O O . GLU A 1 196 ? 52.765 3.043 -73.071 1.00 97.31 196 GLU A O 1
ATOM 1627 N N . ARG A 1 197 ? 50.649 2.614 -72.482 1.00 97.25 197 ARG A N 1
ATOM 1628 C CA . ARG A 1 197 ? 50.295 2.007 -73.774 1.00 97.25 197 ARG A CA 1
ATOM 1629 C C . ARG A 1 197 ? 50.484 2.979 -74.942 1.00 97.25 197 ARG A C 1
ATOM 1631 O O . ARG A 1 197 ? 51.005 2.577 -75.980 1.00 97.25 197 ARG A O 1
ATOM 1638 N N . LEU A 1 198 ? 50.081 4.242 -74.782 1.00 96.75 198 LEU A N 1
ATOM 1639 C CA . LEU A 1 198 ? 50.295 5.276 -75.799 1.00 96.75 198 LEU A CA 1
ATOM 1640 C C . LEU A 1 198 ? 51.785 5.531 -76.035 1.00 96.75 198 LEU A C 1
ATOM 1642 O O . LEU A 1 198 ? 52.207 5.586 -77.184 1.00 96.75 198 LEU A O 1
ATOM 1646 N N . ARG A 1 199 ? 52.587 5.621 -74.968 1.00 96.81 199 ARG A N 1
ATOM 1647 C CA . ARG A 1 199 ? 54.042 5.795 -75.059 1.00 96.81 199 ARG A CA 1
ATOM 1648 C C . ARG A 1 199 ? 54.712 4.626 -75.779 1.00 96.81 199 ARG A C 1
ATOM 1650 O O . ARG A 1 199 ? 55.556 4.855 -76.637 1.00 96.81 199 ARG A O 1
ATOM 1657 N N . MET A 1 200 ? 54.327 3.391 -75.456 1.00 96.19 200 MET A N 1
ATOM 1658 C CA . MET A 1 200 ? 54.831 2.195 -76.135 1.00 96.19 200 MET A CA 1
ATOM 1659 C C . MET A 1 200 ? 54.451 2.187 -77.618 1.00 96.19 200 MET A C 1
ATOM 1661 O O . MET A 1 200 ? 55.295 1.890 -78.457 1.00 96.19 200 MET A O 1
ATOM 1665 N N . SER A 1 201 ? 53.205 2.540 -77.952 1.00 96.00 201 SER A N 1
ATOM 1666 C CA . SER A 1 201 ? 52.766 2.626 -79.347 1.00 96.00 201 SER A CA 1
ATOM 1667 C C . SER A 1 201 ? 53.503 3.726 -80.111 1.00 96.00 201 SER A C 1
ATOM 1669 O O . SER A 1 201 ? 53.931 3.480 -81.230 1.00 96.00 201 SER A O 1
ATOM 1671 N N . ASP A 1 202 ? 53.675 4.913 -79.524 1.00 95.88 202 ASP A N 1
ATOM 1672 C CA . ASP A 1 202 ? 54.434 6.021 -80.122 1.00 95.8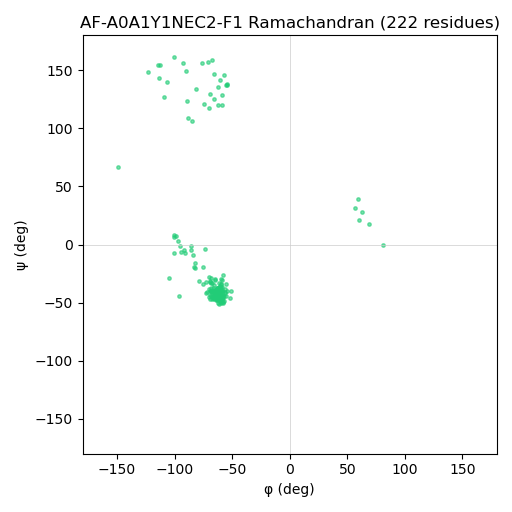8 202 ASP A CA 1
ATOM 1673 C C . ASP A 1 202 ? 55.898 5.624 -80.359 1.00 95.88 202 ASP A C 1
ATOM 1675 O O . ASP A 1 202 ? 56.428 5.826 -81.449 1.00 95.88 202 ASP A O 1
ATOM 1679 N N . ALA A 1 203 ? 56.530 4.969 -79.380 1.00 95.50 203 ALA A N 1
ATOM 1680 C CA . ALA A 1 203 ? 57.880 4.435 -79.526 1.00 95.50 203 ALA A CA 1
ATOM 1681 C C . ALA A 1 203 ? 57.971 3.375 -80.638 1.00 95.50 203 ALA A C 1
ATOM 1683 O O . ALA A 1 203 ? 58.912 3.403 -81.428 1.00 95.50 203 ALA A O 1
ATOM 1684 N N . PHE A 1 204 ? 56.989 2.472 -80.735 1.00 95.50 204 PHE A N 1
ATOM 1685 C CA . PHE A 1 204 ? 56.918 1.463 -81.795 1.00 95.50 204 PHE A CA 1
ATOM 1686 C C . PHE A 1 204 ? 56.785 2.098 -83.186 1.00 95.50 204 PHE A C 1
ATOM 1688 O O . PHE A 1 204 ? 57.524 1.720 -84.096 1.00 95.50 204 PHE A O 1
ATOM 1695 N N . TRP A 1 205 ? 55.881 3.072 -83.351 1.00 92.69 205 TRP A N 1
ATOM 1696 C CA . TRP A 1 205 ? 55.685 3.769 -84.625 1.00 92.69 205 TRP A CA 1
ATOM 1697 C C . TRP A 1 205 ? 56.927 4.560 -85.035 1.00 92.69 205 TRP A C 1
ATOM 1699 O O . TRP A 1 205 ? 57.360 4.438 -86.176 1.00 92.69 205 TRP A O 1
ATOM 1709 N N . LYS A 1 206 ? 57.553 5.286 -84.100 1.00 94.19 206 LYS A N 1
ATOM 1710 C CA . LYS A 1 206 ? 58.819 6.001 -84.341 1.00 94.19 206 LYS A CA 1
ATOM 1711 C C . LYS A 1 206 ? 59.961 5.064 -84.726 1.00 94.19 206 LYS A C 1
ATOM 1713 O O . LYS A 1 206 ? 60.771 5.410 -85.576 1.00 94.19 206 LYS A O 1
ATOM 1718 N N . ALA A 1 207 ? 60.030 3.874 -84.130 1.00 94.88 207 ALA A N 1
ATOM 1719 C CA . ALA A 1 207 ? 61.060 2.894 -84.467 1.00 94.88 207 ALA A CA 1
ATOM 1720 C C . ALA A 1 207 ? 60.918 2.354 -85.904 1.00 94.88 207 ALA A C 1
ATOM 1722 O O . ALA A 1 207 ? 61.928 2.157 -86.573 1.00 94.88 207 ALA A O 1
ATOM 1723 N N . HIS A 1 208 ? 59.686 2.154 -86.391 1.00 93.25 208 HIS A N 1
ATOM 1724 C CA . HIS A 1 208 ? 59.415 1.628 -87.740 1.00 93.25 208 HIS A CA 1
ATOM 1725 C C . HIS A 1 208 ? 59.262 2.718 -88.815 1.00 93.25 208 HIS A C 1
ATOM 1727 O O . HIS A 1 208 ? 59.187 2.407 -90.005 1.00 93.25 208 HIS A O 1
ATOM 1733 N N . GLU A 1 209 ? 59.232 3.996 -88.431 1.00 94.19 209 GLU A N 1
ATOM 1734 C CA . GLU A 1 209 ? 59.101 5.134 -89.345 1.00 94.19 209 GLU A CA 1
ATOM 1735 C C . GLU A 1 209 ? 60.126 5.113 -90.500 1.00 94.19 209 GLU A C 1
ATOM 1737 O O . GLU A 1 209 ? 59.701 5.248 -91.652 1.00 94.19 209 GLU A O 1
ATOM 1742 N N . PRO A 1 210 ? 61.436 4.857 -90.280 1.00 93.38 210 PRO A N 1
ATOM 1743 C CA . PRO A 1 210 ? 62.410 4.824 -91.374 1.00 93.38 210 PRO A CA 1
ATOM 1744 C C . PRO A 1 210 ? 62.140 3.709 -92.393 1.00 93.38 210 PRO A C 1
ATOM 1746 O O . PRO A 1 210 ? 62.324 3.906 -93.595 1.00 93.38 210 PRO A O 1
ATOM 1749 N N . GLU A 1 211 ? 61.694 2.537 -91.932 1.00 93.56 211 GLU A N 1
ATOM 1750 C CA . GLU A 1 211 ? 61.389 1.389 -92.793 1.00 93.56 211 GLU A CA 1
ATOM 1751 C C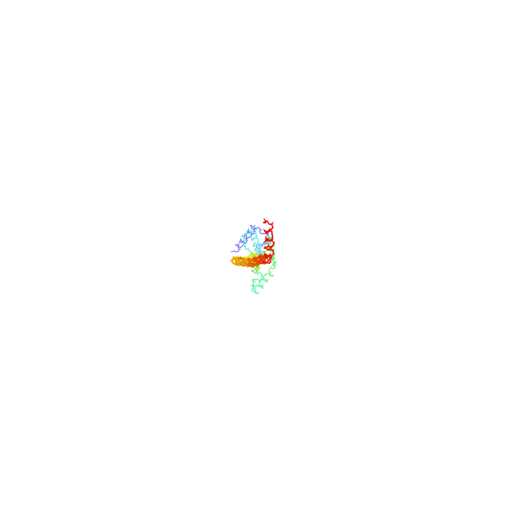 . GLU A 1 211 ? 60.155 1.652 -93.654 1.00 93.56 211 GLU A C 1
ATOM 1753 O O . GLU A 1 211 ? 60.170 1.396 -94.860 1.00 93.56 211 GLU A O 1
ATOM 1758 N N . ILE A 1 212 ? 59.109 2.230 -93.058 1.00 91.06 212 ILE A N 1
ATOM 1759 C CA . ILE A 1 212 ? 57.893 2.625 -93.773 1.00 91.06 212 ILE A CA 1
ATOM 1760 C C . ILE A 1 212 ? 58.219 3.704 -94.808 1.00 91.06 212 ILE A C 1
ATOM 1762 O O . ILE A 1 212 ? 57.790 3.588 -95.955 1.00 91.06 212 ILE A O 1
ATOM 1766 N N . LEU A 1 213 ? 59.012 4.721 -94.450 1.00 92.31 213 LEU A N 1
ATOM 1767 C CA . LEU A 1 213 ? 59.443 5.768 -95.383 1.00 92.31 213 LEU A CA 1
ATOM 1768 C C . LEU A 1 213 ? 60.260 5.194 -96.549 1.00 92.31 213 LEU A C 1
ATOM 1770 O O . LEU A 1 213 ? 60.055 5.596 -97.696 1.00 92.31 213 LEU A O 1
ATOM 1774 N N . LYS A 1 214 ? 61.141 4.221 -96.282 1.00 92.75 214 LYS A N 1
ATOM 1775 C CA . LYS A 1 214 ? 61.890 3.498 -97.320 1.00 92.75 214 LYS A CA 1
ATOM 1776 C C . LYS A 1 214 ? 60.968 2.691 -98.237 1.00 92.75 214 LYS A C 1
ATOM 1778 O O . LYS A 1 214 ? 61.136 2.719 -99.451 1.00 92.75 214 LYS A O 1
ATOM 1783 N N . LEU A 1 215 ? 59.985 1.982 -97.687 1.00 90.69 215 LEU A N 1
ATOM 1784 C CA . LEU A 1 215 ? 59.003 1.251 -98.490 1.00 90.69 215 LEU A CA 1
ATOM 1785 C C . LEU A 1 215 ? 58.169 2.209 -99.357 1.00 90.69 215 LEU A C 1
ATOM 1787 O O . LEU A 1 215 ? 57.988 1.970 -100.550 1.00 90.69 215 LEU A O 1
ATOM 1791 N N . GLN A 1 216 ? 57.702 3.319 -98.778 1.00 89.06 216 GLN A N 1
ATOM 1792 C CA . GLN A 1 216 ? 56.944 4.349 -99.489 1.00 89.06 216 GLN A CA 1
ATOM 1793 C C . GLN A 1 216 ? 57.753 4.989 -100.621 1.00 89.06 216 GLN A C 1
ATOM 1795 O O . GLN A 1 216 ? 57.195 5.238 -101.690 1.00 89.06 216 GLN A O 1
ATOM 1800 N N . SER A 1 217 ? 59.050 5.249 -100.421 1.00 90.75 217 SER A N 1
ATOM 1801 C CA . SER A 1 217 ? 59.903 5.824 -101.466 1.00 90.75 217 SER A CA 1
ATOM 1802 C C . SER A 1 217 ? 60.117 4.859 -102.635 1.00 90.75 217 SER A C 1
ATOM 1804 O O . SER A 1 217 ? 60.019 5.288 -103.783 1.00 90.75 217 SER A O 1
ATOM 1806 N N . ILE A 1 218 ? 60.303 3.560 -102.368 1.00 90.50 218 ILE A N 1
ATOM 1807 C CA . ILE A 1 218 ? 60.402 2.518 -103.407 1.00 90.50 218 ILE A CA 1
ATOM 1808 C C . ILE A 1 218 ? 59.095 2.406 -104.205 1.00 90.50 218 ILE A C 1
ATOM 1810 O O . ILE A 1 218 ? 59.127 2.381 -105.432 1.00 90.50 218 ILE A O 1
ATOM 1814 N N . ILE A 1 219 ? 57.937 2.369 -103.534 1.00 88.75 219 ILE A N 1
ATOM 1815 C CA . ILE A 1 219 ? 56.633 2.289 -104.216 1.00 88.75 219 ILE A CA 1
ATOM 1816 C C . ILE A 1 219 ? 56.411 3.509 -105.117 1.00 88.75 219 ILE A C 1
ATOM 1818 O O . ILE A 1 219 ? 55.991 3.347 -106.259 1.00 88.75 219 ILE A O 1
ATOM 1822 N N . ARG A 1 220 ? 56.724 4.720 -104.634 1.00 88.25 220 ARG A N 1
ATOM 1823 C CA . ARG A 1 220 ? 56.618 5.949 -105.439 1.00 88.25 220 ARG A CA 1
ATOM 1824 C C . ARG A 1 220 ? 57.550 5.931 -106.648 1.00 88.25 220 ARG A C 1
ATOM 1826 O O . ARG A 1 220 ? 57.144 6.391 -107.705 1.00 88.25 220 ARG A O 1
ATOM 1833 N N . ALA A 1 221 ? 58.758 5.384 -106.509 1.00 84.75 221 ALA A N 1
ATOM 1834 C CA . ALA A 1 221 ? 59.691 5.240 -107.624 1.00 84.75 221 ALA A CA 1
ATOM 1835 C C . ALA A 1 221 ? 59.182 4.274 -108.712 1.00 84.75 221 ALA A C 1
ATOM 1837 O O . ALA A 1 221 ? 59.482 4.486 -109.876 1.00 84.75 221 ALA A O 1
ATOM 1838 N N . ASN A 1 222 ? 58.385 3.261 -108.350 1.00 75.69 222 ASN A N 1
ATOM 1839 C CA . ASN A 1 222 ? 57.784 2.301 -109.288 1.00 75.69 222 ASN A CA 1
ATOM 1840 C C . ASN A 1 222 ? 56.450 2.769 -109.912 1.00 75.69 222 ASN A C 1
ATOM 1842 O O . ASN A 1 222 ? 55.883 2.049 -110.731 1.00 75.69 222 ASN A O 1
ATOM 1846 N N . GLN A 1 223 ? 55.904 3.916 -109.493 1.00 69.00 223 GLN A N 1
ATOM 1847 C CA . GLN A 1 223 ? 54.708 4.531 -110.093 1.00 69.00 223 GLN A CA 1
ATOM 1848 C C . GLN A 1 223 ? 55.043 5.603 -111.147 1.00 69.00 223 GLN A C 1
ATOM 1850 O O . GLN A 1 223 ? 54.123 6.178 -111.731 1.00 69.00 223 GLN A O 1
ATOM 1855 N N . VAL A 1 224 ? 56.335 5.869 -111.367 1.00 54.38 224 VAL A N 1
ATOM 1856 C CA . VAL A 1 224 ? 56.892 6.738 -112.418 1.00 54.38 224 VAL A CA 1
ATOM 1857 C C . VAL A 1 224 ? 57.430 5.861 -113.540 1.00 54.38 224 VAL A C 1
ATOM 1859 O O . VAL A 1 224 ? 57.218 6.234 -114.713 1.00 54.38 224 VAL A O 1
#

Mean predicted aligned error: 16.06 Å

InterPro domains:
  IPR000048 IQ motif, EF-hand binding site [PF00612] (179-199)
  IPR000048 IQ motif, EF-hand binding site [SM00015] (121-143)
  IPR000048 IQ motif, EF-hand binding site [SM00015] (177-199)
  IPR036872 CH domain superfamily [G3DSA:1.10.418.10] (1-96)
  IPR036872 CH domain superfamily [SSF47576] (2-95)

Solvent-accessible surface area (backbone atoms only — not comparable to full-atom values): 13022 Å² total; per-residue (Å²): 119,81,72,62,58,59,55,56,51,50,52,51,50,54,48,40,57,76,72,62,60,59,71,89,48,57,64,55,74,56,22,67,76,72,56,55,32,52,60,44,47,53,48,25,53,53,51,48,40,53,51,36,32,74,71,63,77,38,97,62,70,87,76,88,49,84,92,74,64,85,76,59,72,70,58,54,53,52,50,50,53,52,44,65,75,55,69,53,79,80,74,82,74,87,55,52,53,64,80,68,71,52,78,81,78,77,81,80,75,50,74,67,58,51,51,52,49,59,49,59,75,44,44,65,60,52,52,49,51,52,53,52,50,55,52,50,54,51,51,50,55,51,50,54,53,50,50,54,52,57,72,51,42,60,60,53,53,51,52,52,50,51,53,55,50,47,55,52,51,53,54,49,50,52,51,50,50,52,50,52,52,52,52,52,52,49,51,52,51,53,52,48,54,53,52,50,51,51,51,53,49,54,51,52,52,61,70,45,43,65,59,52,52,51,51,51,51,53,55,56,62,73,74,110

Sequence (224 aa):
LQFRHSDNIAIFFRYLDEVELPDLFRFELIDLYEKKNIPKVIYCIHALSWLLFRKGIVDFRIGNLVGQLEFEHHELEAMQKGLDMLGANMPSFGNMGADFGVPEPEPVETEEERIDRELGENEESIVDLQAQIRGALLRLRLGNKMQQFWDEEHWLIDLQSRIRGDFTRQIMSYRLQMRRSAILTQSAARGFLVRERLRMSDAFWKAHEPEILKLQSIIRANQV

Radius of gyration: 68.1 Å; Cα contacts (8 Å, |Δi|>4): 70; chains: 1; bounding box: 118×36×188 Å

Organism: Photinus pyralis (NCBI:txid7054)